Protein AF-A0A971ZUM7-F1 (afdb_monomer)

Radius of gyration: 22.85 Å; Cα contacts (8 Å, |Δi|>4): 214; chains: 1; bounding box: 56×44×51 Å

Sequence (177 aa):
MKKNNVKLGAVYAVKVSGSVVPVRLDRESSHGGWLGTNMTTRKEVRVKSAQRLRGLWPKKTMPIVADKSEGKADDNGVAETVAAVEKGNLAEGVTVPEAKKERHSLLNLAAKVLAEAGQPLNCKEMVERVLATGLWTSDGKTPSATLYSAILRETRTKGEAARFRKVERGKFEAVTK

Nearest PDB structures (foldseek):
  6ie7-assembly4_D  TM=7.627E-01  e=6.267E-02  Arabidopsis thaliana
  6ie7-assembly2_B  TM=7.933E-01  e=1.347E-01  Arabidopsis thaliana
  7yta-assembly3_C  TM=7.684E-01  e=2.550E-01  Nicotiana tabacum
  3aqj-assembly2_R  TM=1.995E-01  e=6.597E+00  Peduovirus P2

pLDDT: mean 73.0, std 21.05, range [29.3, 94.69]

Foldseek 3Di:
DDPVVDDAQFWFFFQDPNDTFTWHFHAADPQGFTWTATPVPRDIDTGRDPVRTPGTPPDPDDDDDDDDDDDDDDPDDVPPPPPPPPDDDDDDDPPPPPPPPDQPDLQVQLLVVQVVVVDWDALVVSVVVSVVVVSDDDPDPCVSVVNVVVLVVQCVPQPVNRQWDDPDDRTIHGPDD

Solvent-accessible surface area (backbone atoms only — not comparable to full-atom values): 11147 Å² total; per-residue (Å²): 83,63,70,90,77,65,60,73,72,41,34,23,33,29,73,54,98,88,42,80,41,53,28,30,27,70,46,78,40,97,86,56,34,33,34,17,40,24,76,84,77,72,43,81,42,80,40,71,46,44,70,54,38,78,43,67,50,81,73,92,73,88,81,93,74,91,78,84,94,79,89,80,84,80,92,80,71,93,82,73,73,80,77,70,80,81,65,92,71,95,68,91,78,83,75,71,80,71,77,73,76,77,72,69,39,70,71,59,44,38,40,49,52,24,57,75,62,74,46,68,42,35,43,59,60,39,45,53,52,40,47,71,67,67,72,45,86,75,95,61,96,55,62,35,60,54,49,48,55,49,50,56,50,40,34,71,73,42,49,90,75,21,55,55,42,78,80,52,97,68,24,36,27,43,51,83,127

Structure (mmCIF, N/CA/C/O backbone):
data_AF-A0A971ZUM7-F1
#
_entry.id   AF-A0A971ZUM7-F1
#
loop_
_atom_site.group_PDB
_atom_site.id
_atom_site.type_symbol
_atom_site.label_atom_id
_atom_site.label_alt_id
_atom_site.label_comp_id
_atom_site.label_asym_id
_atom_site.label_entity_id
_atom_site.label_seq_id
_atom_site.pdbx_PDB_ins_code
_atom_site.Cartn_x
_atom_site.Cartn_y
_atom_site.Cartn_z
_atom_site.occupancy
_atom_site.B_iso_or_equiv
_atom_site.auth_seq_id
_atom_site.auth_comp_id
_atom_site.auth_asym_id
_atom_site.auth_atom_id
_atom_site.pdbx_PDB_model_num
ATOM 1 N N . MET A 1 1 ? 27.142 -13.699 -18.597 1.00 58.25 1 MET A N 1
ATOM 2 C CA . MET A 1 1 ? 26.927 -14.390 -19.896 1.00 58.25 1 MET A CA 1
ATOM 3 C C . MET A 1 1 ? 28.003 -13.941 -20.883 1.00 58.25 1 MET A C 1
ATOM 5 O O . MET A 1 1 ? 28.462 -12.811 -20.763 1.00 58.25 1 MET A O 1
ATOM 9 N N . LYS A 1 2 ? 28.417 -14.789 -21.840 1.00 66.00 2 LYS A N 1
ATOM 10 C CA . LYS A 1 2 ? 29.355 -14.396 -22.918 1.00 66.00 2 LYS A CA 1
ATOM 11 C C . LYS A 1 2 ? 28.632 -13.540 -23.976 1.00 66.00 2 LYS A C 1
ATOM 13 O O . LYS A 1 2 ? 27.451 -13.774 -24.219 1.00 66.00 2 LYS A O 1
ATOM 18 N N . LYS A 1 3 ? 29.334 -12.585 -24.609 1.00 63.84 3 LYS A N 1
ATOM 19 C CA . LYS A 1 3 ? 28.780 -11.640 -25.609 1.00 63.84 3 LYS A CA 1
ATOM 20 C C . LYS A 1 3 ? 28.036 -12.344 -26.760 1.00 63.84 3 LYS A C 1
ATOM 22 O O . LYS A 1 3 ? 26.949 -11.906 -27.110 1.00 63.84 3 LYS A O 1
ATOM 27 N N . ASN A 1 4 ? 28.549 -13.476 -27.249 1.00 68.62 4 ASN A N 1
ATOM 28 C CA . ASN A 1 4 ? 27.948 -14.224 -28.366 1.00 68.62 4 ASN A CA 1
ATOM 29 C C . ASN A 1 4 ? 26.630 -14.947 -28.040 1.00 68.62 4 ASN A C 1
ATOM 31 O O . ASN A 1 4 ? 25.940 -15.374 -28.955 1.00 68.62 4 ASN A O 1
ATOM 35 N N . ASN A 1 5 ? 26.254 -15.084 -26.764 1.00 69.25 5 ASN A N 1
ATOM 36 C CA . ASN A 1 5 ? 25.007 -15.759 -26.378 1.00 69.25 5 ASN A CA 1
ATOM 37 C C . ASN A 1 5 ? 23.829 -14.787 -26.191 1.00 69.25 5 ASN A C 1
ATOM 39 O O . ASN A 1 5 ? 22.758 -15.197 -25.744 1.00 69.25 5 ASN A O 1
ATOM 43 N N . VAL A 1 6 ? 24.023 -13.500 -26.494 1.00 72.19 6 VAL A N 1
ATOM 44 C CA . VAL A 1 6 ? 23.003 -12.462 -26.332 1.00 72.19 6 VAL A CA 1
ATOM 45 C C . VAL A 1 6 ? 22.226 -12.293 -27.637 1.00 72.19 6 VAL A C 1
ATOM 47 O O . VAL A 1 6 ? 22.725 -11.733 -28.605 1.00 72.19 6 VAL A O 1
ATOM 50 N N . LYS A 1 7 ? 20.983 -12.772 -27.649 1.00 79.31 7 LYS A N 1
ATOM 51 C CA . LYS A 1 7 ? 20.024 -12.600 -28.750 1.00 79.31 7 LYS A CA 1
ATOM 52 C C . LYS A 1 7 ? 19.313 -11.245 -28.672 1.00 79.31 7 LYS A C 1
ATOM 54 O O . LYS A 1 7 ? 18.731 -10.927 -27.634 1.00 79.31 7 LYS A O 1
ATOM 59 N N . LEU A 1 8 ? 19.325 -10.489 -29.770 1.00 79.69 8 LEU A N 1
ATOM 60 C CA . LEU A 1 8 ? 18.466 -9.314 -29.966 1.00 79.69 8 LEU A CA 1
ATOM 61 C C . LEU A 1 8 ? 16.989 -9.748 -30.000 1.00 79.69 8 LEU A C 1
ATOM 63 O O . LEU A 1 8 ? 16.677 -10.868 -30.397 1.00 79.69 8 LEU A O 1
ATOM 67 N N . GLY A 1 9 ? 16.089 -8.902 -29.508 1.00 77.88 9 GLY A N 1
ATOM 68 C CA . GLY A 1 9 ? 14.659 -9.187 -29.350 1.00 77.88 9 GLY A CA 1
ATOM 69 C C . GLY A 1 9 ? 14.301 -10.041 -28.127 1.00 77.88 9 GLY A C 1
ATOM 70 O O . GLY A 1 9 ? 13.142 -10.060 -27.715 1.00 77.88 9 GLY A O 1
ATOM 71 N N . ALA A 1 10 ? 15.272 -10.709 -27.496 1.00 81.38 10 ALA A N 1
ATOM 72 C CA . ALA A 1 10 ? 15.029 -11.484 -26.284 1.00 81.38 10 ALA A CA 1
ATOM 73 C C . ALA A 1 10 ? 14.997 -10.594 -25.031 1.00 81.38 10 ALA A C 1
ATOM 75 O O . ALA A 1 10 ? 15.671 -9.561 -24.935 1.00 81.38 10 ALA A O 1
ATOM 76 N N . VAL A 1 11 ? 14.207 -11.023 -24.047 1.00 85.38 11 VAL A N 1
ATOM 77 C CA . VAL A 1 11 ? 14.095 -10.361 -22.747 1.00 85.38 11 VAL A CA 1
ATOM 78 C C . VAL A 1 11 ? 15.090 -10.991 -21.784 1.00 85.38 11 VAL A C 1
ATOM 80 O O . VAL A 1 11 ? 15.146 -12.211 -21.632 1.00 85.38 11 VAL A O 1
ATOM 83 N N . TYR A 1 12 ? 15.875 -10.157 -21.115 1.00 85.94 12 TYR A N 1
ATOM 84 C CA . TYR A 1 12 ? 16.853 -10.577 -20.121 1.00 85.94 12 TYR A CA 1
ATOM 85 C C . TYR A 1 12 ? 16.585 -9.913 -18.779 1.00 85.94 12 TYR A C 1
ATOM 87 O O . TYR A 1 12 ? 16.095 -8.787 -18.701 1.00 85.94 12 TYR A O 1
ATOM 95 N N . ALA A 1 13 ? 16.974 -10.595 -17.707 1.00 84.62 13 ALA A N 1
ATOM 96 C CA . ALA A 1 13 ? 16.991 -10.016 -16.373 1.00 84.62 13 ALA A CA 1
ATOM 97 C C . ALA A 1 13 ? 18.234 -9.128 -16.201 1.00 84.62 13 ALA A C 1
ATOM 99 O O . ALA A 1 13 ? 19.368 -9.616 -16.265 1.00 84.62 13 ALA A O 1
ATOM 100 N N . VAL A 1 14 ? 18.036 -7.833 -15.946 1.00 84.62 14 VAL A N 1
ATOM 101 C CA . VAL A 1 14 ? 19.116 -6.845 -15.776 1.00 84.62 14 VAL A CA 1
ATOM 102 C C . VAL A 1 14 ? 18.949 -6.114 -14.451 1.00 84.62 14 VAL A C 1
ATOM 104 O O . VAL A 1 14 ? 17.844 -5.722 -14.092 1.00 84.62 14 VAL A O 1
ATOM 107 N N . LYS A 1 15 ? 20.048 -5.892 -13.716 1.00 84.62 15 LYS A N 1
ATOM 108 C CA . LYS A 1 15 ? 20.027 -5.036 -12.518 1.00 84.62 15 LYS A CA 1
ATOM 109 C C . LYS A 1 15 ? 20.115 -3.562 -12.926 1.00 84.62 15 LYS A C 1
ATOM 111 O O . LYS A 1 15 ? 21.170 -3.114 -13.383 1.00 84.62 15 LYS A O 1
ATOM 116 N N . VAL A 1 16 ? 19.036 -2.815 -12.719 1.00 77.81 16 VAL A N 1
ATOM 117 C CA . VAL A 1 16 ? 18.922 -1.379 -13.005 1.00 77.81 16 VAL A CA 1
ATOM 118 C C . VAL A 1 16 ? 18.612 -0.649 -11.699 1.00 77.81 16 VAL A C 1
ATOM 120 O O . VAL A 1 16 ? 17.632 -0.959 -11.033 1.00 77.81 16 VAL A O 1
ATOM 123 N N . SER A 1 17 ? 19.480 0.290 -11.307 1.00 68.75 17 SER A N 1
ATOM 124 C CA . SER A 1 17 ? 19.339 1.115 -10.092 1.00 68.75 17 SER A CA 1
ATOM 125 C C . SER A 1 17 ? 19.013 0.340 -8.799 1.00 68.75 17 SER A C 1
ATOM 127 O O . SER A 1 17 ? 18.250 0.809 -7.964 1.00 68.75 17 SER A O 1
ATOM 129 N N . GLY A 1 18 ? 19.578 -0.862 -8.636 1.00 76.31 18 GLY A N 1
ATOM 130 C CA . GLY A 1 18 ? 19.371 -1.698 -7.445 1.00 76.31 18 GLY A CA 1
ATOM 131 C C . GLY A 1 18 ? 18.382 -2.851 -7.633 1.00 76.31 18 GLY A C 1
ATOM 132 O O . GLY A 1 18 ? 18.566 -3.885 -6.994 1.00 76.31 18 GLY A O 1
ATOM 133 N N . SER A 1 19 ? 17.450 -2.746 -8.581 1.00 77.50 19 SER A N 1
ATOM 134 C CA . SER A 1 19 ? 16.388 -3.739 -8.802 1.00 77.50 19 SER A CA 1
ATOM 135 C C . SER A 1 19 ? 16.640 -4.591 -10.043 1.00 77.50 19 SER A C 1
ATOM 137 O O . SER A 1 19 ? 17.248 -4.133 -11.010 1.00 77.50 19 SER A O 1
ATOM 139 N N . VAL A 1 20 ? 16.194 -5.849 -10.025 1.00 84.75 20 VAL A N 1
ATOM 140 C CA . VAL A 1 20 ? 16.268 -6.743 -11.191 1.00 84.75 20 VAL A CA 1
ATOM 141 C C . VAL A 1 20 ? 15.000 -6.573 -12.007 1.00 84.75 20 VAL A C 1
ATOM 143 O O . VAL A 1 20 ? 13.909 -6.775 -11.492 1.00 84.75 20 VAL A O 1
ATOM 146 N N . VAL A 1 21 ? 15.149 -6.200 -13.270 1.00 82.69 21 VAL A N 1
ATOM 147 C CA . VAL A 1 21 ? 14.033 -5.863 -14.154 1.00 82.69 21 VAL A CA 1
ATOM 148 C C . VAL A 1 21 ? 14.153 -6.595 -15.492 1.00 82.69 21 VAL A C 1
ATOM 150 O O . VAL A 1 21 ? 15.275 -6.864 -15.943 1.00 82.69 21 VAL A O 1
ATOM 153 N N . PRO A 1 22 ? 13.019 -6.917 -16.139 1.00 84.56 22 PRO A N 1
ATOM 154 C CA . PRO A 1 22 ? 13.004 -7.472 -17.485 1.00 84.56 22 PRO A CA 1
ATOM 155 C C . PRO A 1 22 ? 13.317 -6.377 -18.512 1.00 84.56 22 PRO A C 1
ATOM 157 O O . PRO A 1 22 ? 12.581 -5.397 -18.651 1.00 84.56 22 PRO A O 1
ATOM 160 N N . VAL A 1 23 ? 14.409 -6.550 -19.251 1.00 87.94 23 VAL A N 1
ATOM 161 C CA . VAL A 1 23 ? 14.832 -5.643 -20.324 1.00 87.94 23 VAL A CA 1
ATOM 162 C C . VAL A 1 23 ? 14.868 -6.420 -21.630 1.00 87.94 23 VAL A C 1
ATOM 164 O O . VAL A 1 23 ? 15.601 -7.404 -21.747 1.00 87.94 23 VAL A O 1
ATOM 167 N N . ARG A 1 24 ? 14.080 -5.980 -22.612 1.00 88.38 24 ARG A N 1
ATOM 168 C CA . ARG A 1 24 ? 14.129 -6.505 -23.978 1.00 88.38 24 ARG A CA 1
ATOM 169 C C . ARG A 1 24 ? 15.240 -5.795 -24.726 1.00 88.38 24 ARG A C 1
ATOM 171 O O . ARG A 1 24 ? 15.225 -4.575 -24.784 1.00 88.38 24 ARG A O 1
ATOM 178 N N . LEU A 1 25 ? 16.208 -6.525 -25.265 1.00 88.38 25 LEU A N 1
ATOM 179 C CA . LEU A 1 25 ? 17.278 -5.904 -26.047 1.00 88.38 25 LEU A CA 1
ATOM 180 C C . LEU A 1 25 ? 16.756 -5.597 -27.449 1.00 88.38 25 LEU A C 1
ATOM 182 O O . LEU A 1 25 ? 16.383 -6.520 -28.163 1.00 88.38 25 LEU A O 1
ATOM 186 N N . ASP A 1 26 ? 16.729 -4.326 -27.837 1.00 84.06 26 ASP A N 1
ATOM 187 C CA . ASP A 1 26 ? 16.163 -3.893 -29.118 1.00 84.06 26 ASP A CA 1
ATOM 188 C C . ASP A 1 26 ? 17.260 -3.714 -30.181 1.00 84.06 26 ASP A C 1
ATOM 190 O O . ASP A 1 26 ? 17.085 -4.140 -31.320 1.00 84.06 26 ASP A O 1
ATOM 194 N N . ARG A 1 27 ? 18.417 -3.133 -29.819 1.00 82.62 27 ARG A N 1
ATOM 195 C CA . ARG A 1 27 ? 19.531 -2.897 -30.760 1.00 82.62 27 ARG A CA 1
ATOM 196 C C . ARG A 1 27 ? 20.910 -2.996 -30.108 1.00 82.62 27 ARG A C 1
ATOM 198 O O . ARG A 1 27 ? 21.063 -2.716 -28.917 1.00 82.62 27 ARG A O 1
ATOM 205 N N . GLU A 1 28 ? 21.931 -3.366 -30.880 1.00 82.56 28 GLU A N 1
ATOM 206 C CA . GLU A 1 28 ? 23.331 -3.223 -30.454 1.00 82.56 28 GLU A CA 1
ATOM 207 C C . GLU A 1 28 ? 23.748 -1.746 -30.571 1.00 82.56 28 GLU A C 1
ATOM 209 O O . GLU A 1 28 ? 23.327 -1.031 -31.481 1.00 82.56 28 GLU A O 1
ATOM 214 N N . SER A 1 29 ? 24.516 -1.249 -29.602 1.00 77.38 29 SER A N 1
ATOM 215 C CA . SER A 1 29 ? 25.013 0.129 -29.610 1.00 77.38 29 SER A CA 1
ATOM 216 C C . SER A 1 29 ? 26.357 0.199 -30.334 1.00 77.38 29 SER A C 1
ATOM 218 O O . SER A 1 29 ? 27.220 -0.647 -30.109 1.00 77.38 29 SER A O 1
ATOM 220 N N . SER A 1 30 ? 26.574 1.252 -31.128 1.00 70.69 30 SER A N 1
ATOM 221 C CA . SER A 1 30 ? 27.822 1.508 -31.871 1.00 70.69 30 SER A CA 1
ATOM 222 C C . SER A 1 30 ? 29.082 1.539 -30.996 1.00 70.69 30 SER A C 1
ATOM 224 O O . SER A 1 30 ? 30.169 1.227 -31.460 1.00 70.69 30 SER A O 1
ATOM 226 N N . HIS A 1 31 ? 28.935 1.857 -29.709 1.00 65.12 31 HIS A N 1
ATOM 227 C CA . HIS A 1 31 ? 30.029 1.938 -28.735 1.00 65.12 31 HIS A CA 1
ATOM 228 C C . HIS A 1 31 ? 30.154 0.673 -27.868 1.00 65.12 31 HIS A C 1
ATOM 230 O O . HIS A 1 31 ? 30.694 0.720 -26.761 1.00 65.12 31 HIS A O 1
ATOM 236 N N . GLY A 1 32 ? 29.584 -0.445 -28.322 1.00 72.88 32 GLY A N 1
ATOM 237 C CA . GLY A 1 32 ? 29.512 -1.689 -27.570 1.00 72.88 32 GLY A CA 1
ATOM 238 C C . GLY A 1 32 ? 28.384 -1.722 -26.532 1.00 72.88 32 GLY A C 1
ATOM 239 O O . GLY A 1 32 ? 27.960 -0.710 -25.956 1.00 72.88 32 GLY A O 1
ATOM 240 N N . GLY A 1 33 ? 27.894 -2.938 -26.290 1.00 79.69 33 GLY A N 1
ATOM 241 C CA . GLY A 1 33 ? 26.728 -3.197 -25.451 1.00 79.69 33 GLY A CA 1
ATOM 242 C C . GLY A 1 33 ? 25.416 -3.118 -26.231 1.00 79.69 33 GLY A C 1
ATOM 243 O O . GLY A 1 33 ? 25.403 -2.982 -27.450 1.00 79.69 33 GLY A O 1
ATOM 244 N N . TRP A 1 34 ? 24.302 -3.192 -25.513 1.00 85.94 34 TRP A N 1
ATOM 245 C CA . TRP A 1 34 ? 22.961 -3.247 -26.089 1.00 85.94 34 TRP A CA 1
ATOM 246 C C . TRP A 1 34 ? 22.074 -2.168 -25.490 1.00 85.94 34 TRP A C 1
ATOM 248 O O . TRP A 1 34 ? 22.170 -1.853 -24.301 1.00 85.94 34 TRP A O 1
ATOM 258 N N . LEU A 1 35 ? 21.207 -1.607 -26.318 1.00 85.69 35 LEU A N 1
ATOM 259 C CA . LEU A 1 35 ? 20.097 -0.773 -25.887 1.00 85.69 35 LEU A CA 1
ATOM 260 C C . LEU A 1 35 ? 18.859 -1.652 -25.819 1.00 85.69 35 LEU A C 1
ATOM 262 O O . LEU A 1 35 ? 18.590 -2.439 -26.730 1.00 85.69 35 LEU A O 1
ATOM 266 N N . GLY A 1 36 ? 18.141 -1.548 -24.711 1.00 87.94 36 GLY A N 1
ATOM 267 C CA . GLY A 1 36 ? 16.937 -2.320 -24.509 1.00 87.94 36 GLY A CA 1
ATOM 268 C C . GLY A 1 36 ? 15.880 -1.569 -23.731 1.00 87.94 36 GLY A C 1
ATOM 269 O O . GLY A 1 36 ? 16.185 -0.758 -22.858 1.00 87.94 36 GLY A O 1
ATOM 270 N N . THR A 1 37 ? 14.629 -1.863 -24.033 1.00 88.31 37 THR A N 1
ATOM 271 C CA . THR A 1 37 ? 13.479 -1.279 -23.359 1.00 88.31 37 THR A CA 1
ATOM 272 C C . THR A 1 37 ? 13.142 -2.084 -22.109 1.00 88.31 37 THR A C 1
ATOM 274 O O . THR A 1 37 ? 12.967 -3.307 -22.143 1.00 88.31 37 THR A O 1
ATOM 277 N N . ASN A 1 38 ? 13.044 -1.397 -20.973 1.00 87.62 38 ASN A N 1
ATOM 278 C CA . ASN A 1 38 ? 12.541 -1.991 -19.742 1.00 87.62 38 ASN A CA 1
ATOM 279 C C . ASN A 1 38 ? 11.033 -2.235 -19.877 1.00 87.62 38 ASN A C 1
ATOM 281 O O . ASN A 1 38 ? 10.267 -1.295 -20.066 1.00 87.62 38 ASN A O 1
ATOM 285 N N . MET A 1 39 ? 10.594 -3.484 -19.741 1.00 80.25 39 MET A N 1
ATOM 286 C CA . MET A 1 39 ? 9.183 -3.846 -19.920 1.00 80.25 39 MET A CA 1
ATOM 287 C C . MET A 1 39 ? 8.281 -3.400 -18.758 1.00 80.25 39 MET A C 1
ATOM 289 O O . MET A 1 39 ? 7.070 -3.323 -18.930 1.00 80.25 39 MET A O 1
ATOM 293 N N . THR A 1 40 ? 8.852 -3.068 -17.597 1.00 76.81 40 THR A N 1
ATOM 294 C CA . THR A 1 40 ? 8.129 -2.556 -16.422 1.00 76.81 40 THR A CA 1
ATOM 295 C C . THR A 1 40 ? 7.949 -1.041 -16.476 1.00 76.81 40 THR A C 1
ATOM 297 O O . THR A 1 40 ? 6.873 -0.534 -16.190 1.00 76.81 40 THR A O 1
ATOM 300 N N . THR A 1 41 ? 9.002 -0.299 -16.825 1.00 79.12 41 THR A N 1
ATOM 301 C CA . THR A 1 41 ? 8.980 1.177 -16.801 1.00 79.12 41 THR A CA 1
ATOM 302 C C . THR A 1 41 ? 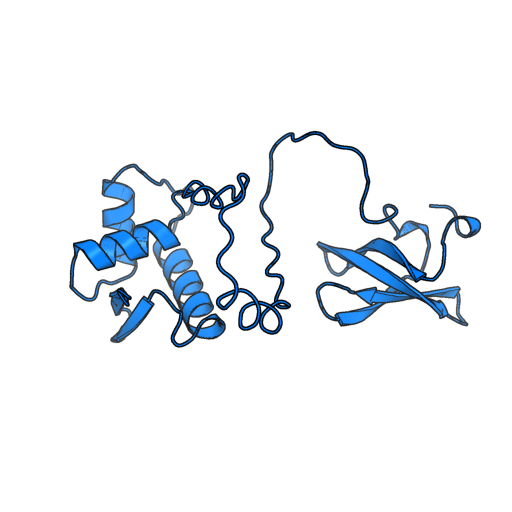8.831 1.813 -18.180 1.00 79.12 41 THR A C 1
ATOM 304 O O . THR A 1 41 ? 8.708 3.031 -18.263 1.00 79.12 41 THR A O 1
ATOM 307 N N . ARG A 1 42 ? 8.881 1.014 -19.257 1.00 81.75 42 ARG A N 1
ATOM 308 C CA . ARG A 1 42 ? 8.915 1.439 -20.672 1.00 81.75 42 ARG A CA 1
ATOM 309 C C . ARG A 1 42 ? 10.036 2.432 -21.014 1.00 81.75 42 ARG A C 1
ATOM 311 O O . ARG A 1 42 ? 9.996 3.074 -22.056 1.00 81.75 42 ARG A O 1
ATOM 318 N N . LYS A 1 43 ? 11.051 2.560 -20.153 1.00 82.12 43 LYS A N 1
ATOM 319 C CA . LYS A 1 43 ? 12.218 3.429 -20.370 1.00 82.12 43 LYS A CA 1
ATOM 320 C C . LYS A 1 43 ? 13.335 2.675 -21.091 1.00 82.12 43 LYS A C 1
ATOM 322 O O . LYS A 1 43 ? 13.542 1.486 -20.834 1.00 82.12 43 LYS A O 1
ATOM 327 N N . GLU A 1 44 ? 14.082 3.376 -21.944 1.00 85.62 44 GLU A N 1
ATOM 328 C CA . GLU A 1 44 ? 15.280 2.837 -22.598 1.00 85.62 44 GLU A CA 1
ATOM 329 C C . GLU A 1 44 ? 16.417 2.682 -21.570 1.00 85.62 44 GLU A C 1
ATOM 331 O O . GLU A 1 44 ? 16.683 3.570 -20.756 1.00 85.62 44 GLU A O 1
ATOM 336 N N . VAL A 1 45 ? 17.079 1.526 -21.580 1.00 85.00 45 VAL A N 1
ATOM 337 C CA . VAL A 1 45 ? 18.179 1.176 -20.680 1.00 85.00 45 VAL A CA 1
ATOM 338 C C . VAL A 1 45 ? 19.378 0.715 -21.502 1.00 85.00 45 VAL A C 1
ATOM 340 O O . VAL A 1 45 ? 19.295 -0.218 -22.301 1.00 85.00 45 VAL A O 1
ATOM 343 N N . ARG A 1 46 ? 20.539 1.327 -21.245 1.00 86.31 46 ARG A N 1
ATOM 344 C CA . ARG A 1 46 ? 21.815 0.922 -21.846 1.00 86.31 46 ARG A CA 1
ATOM 345 C C . ARG A 1 46 ? 22.508 -0.165 -21.029 1.00 86.31 46 ARG A C 1
ATOM 347 O O . ARG A 1 46 ? 22.985 0.067 -19.916 1.00 86.31 46 ARG A O 1
ATOM 354 N N . VAL A 1 47 ? 22.659 -1.338 -21.629 1.00 84.94 47 VAL A N 1
ATOM 355 C CA . VAL A 1 47 ? 23.395 -2.481 -21.087 1.00 84.94 47 VAL A CA 1
ATOM 356 C C . VAL A 1 47 ? 24.807 -2.498 -21.675 1.00 84.94 47 VAL A C 1
ATOM 358 O O . VAL A 1 47 ? 25.039 -3.022 -22.758 1.00 84.94 47 VAL A O 1
ATOM 361 N N . LYS A 1 48 ? 25.780 -1.938 -20.943 1.00 81.38 48 LYS A N 1
ATOM 362 C CA . LYS A 1 48 ? 27.179 -1.818 -21.407 1.00 81.38 48 LYS A CA 1
ATOM 363 C C . LYS A 1 48 ? 27.894 -3.161 -21.649 1.00 81.38 48 LYS A C 1
ATOM 365 O O . LYS A 1 48 ? 28.846 -3.198 -22.415 1.00 81.38 48 LYS A O 1
ATOM 370 N N . SER A 1 49 ? 27.484 -4.254 -20.995 1.00 77.19 49 SER A N 1
ATOM 371 C CA . SER A 1 49 ? 28.128 -5.568 -21.159 1.00 77.19 49 SER A CA 1
ATOM 372 C C . SER A 1 49 ? 27.191 -6.744 -20.868 1.00 77.19 49 SER A C 1
ATOM 374 O O . SER A 1 49 ? 26.271 -6.640 -20.054 1.00 77.19 49 SER A O 1
ATOM 376 N N . ALA A 1 50 ? 27.475 -7.899 -21.484 1.00 75.56 50 ALA A N 1
ATOM 377 C CA . ALA A 1 50 ? 26.695 -9.132 -21.325 1.00 75.56 50 ALA A CA 1
ATOM 378 C C . ALA A 1 50 ? 26.796 -9.719 -19.908 1.00 75.56 50 ALA A C 1
ATOM 380 O O . ALA A 1 50 ? 25.968 -10.528 -19.496 1.00 75.56 50 ALA A O 1
ATOM 381 N N . GLN A 1 51 ? 27.788 -9.284 -19.129 1.00 77.75 51 GLN A N 1
ATOM 382 C CA . GLN A 1 51 ? 27.923 -9.650 -17.723 1.00 77.75 51 GLN A CA 1
ATOM 383 C C . GLN A 1 51 ? 26.819 -9.036 -16.853 1.00 77.75 51 GLN A C 1
ATOM 385 O O . GLN A 1 51 ? 26.494 -9.571 -15.797 1.00 77.75 51 GLN A O 1
ATOM 390 N N . ARG A 1 52 ? 26.197 -7.940 -17.309 1.00 76.31 52 ARG A N 1
ATOM 391 C CA . ARG A 1 52 ? 25.052 -7.321 -16.623 1.00 76.31 52 ARG A CA 1
ATOM 392 C C . ARG A 1 52 ? 23.736 -8.062 -16.875 1.00 76.31 52 ARG A C 1
ATOM 394 O O . ARG A 1 52 ? 22.764 -7.796 -16.168 1.00 76.31 52 ARG A O 1
ATOM 401 N N . LEU A 1 53 ? 23.712 -8.984 -17.840 1.00 81.19 53 LEU A N 1
ATOM 402 C CA . LEU A 1 53 ? 22.583 -9.870 -18.110 1.00 81.19 53 LEU A CA 1
ATOM 403 C C . LEU A 1 53 ? 22.683 -11.090 -17.189 1.00 81.19 53 LEU A C 1
ATOM 405 O O . LEU A 1 53 ? 23.633 -11.873 -17.265 1.00 81.19 53 LEU A O 1
ATOM 409 N N . ARG A 1 54 ? 21.693 -11.247 -16.307 1.00 74.00 54 ARG A N 1
ATOM 410 C CA . ARG A 1 54 ? 21.622 -12.345 -15.329 1.00 74.00 54 ARG A CA 1
ATOM 411 C C . ARG A 1 54 ? 21.009 -13.630 -15.901 1.00 74.00 54 ARG A C 1
ATOM 413 O O . ARG A 1 54 ? 21.085 -14.671 -15.256 1.00 74.00 54 ARG A O 1
ATOM 420 N N . GLY A 1 55 ? 20.412 -13.572 -17.091 1.00 75.19 55 GLY A N 1
ATOM 421 C CA . GLY A 1 55 ? 19.783 -14.712 -17.764 1.00 75.19 55 GLY A CA 1
ATOM 422 C C . GLY A 1 55 ? 18.639 -14.293 -18.686 1.00 75.19 55 GLY A C 1
ATOM 423 O O . GLY A 1 55 ? 18.205 -13.141 -18.623 1.00 75.19 55 GLY A O 1
ATOM 424 N N . LEU A 1 56 ? 18.150 -15.225 -19.516 1.00 72.75 56 LEU A N 1
ATOM 425 C CA . LEU A 1 56 ? 16.894 -15.044 -20.251 1.00 72.75 56 LEU A CA 1
ATOM 426 C C . LEU A 1 56 ? 15.722 -14.980 -19.267 1.00 72.75 56 LEU A C 1
ATOM 428 O O . LEU A 1 56 ? 15.649 -15.745 -18.302 1.00 72.75 56 LEU A O 1
ATOM 432 N N . TRP A 1 57 ? 14.808 -14.063 -19.540 1.00 67.94 57 TRP A N 1
ATOM 433 C CA . TRP A 1 57 ? 13.540 -13.899 -18.854 1.00 67.94 57 TRP A CA 1
ATOM 434 C C . TRP A 1 57 ? 12.410 -14.325 -19.806 1.00 67.94 57 TRP A C 1
ATOM 436 O O . TRP A 1 57 ? 12.399 -13.833 -20.934 1.00 67.94 57 TRP A O 1
ATOM 446 N N . PRO A 1 58 ? 11.440 -15.171 -19.403 1.00 59.53 58 PRO A N 1
ATOM 447 C CA . PRO A 1 58 ? 11.279 -15.859 -18.118 1.00 59.53 58 PRO A CA 1
ATOM 448 C C . PRO A 1 58 ? 11.996 -17.224 -18.080 1.00 59.53 58 PRO A C 1
ATOM 450 O O . PRO A 1 58 ? 12.015 -17.966 -19.061 1.00 59.53 58 PRO A O 1
ATOM 453 N N . LYS A 1 59 ? 12.568 -17.594 -16.928 1.00 54.66 59 LYS A N 1
ATOM 454 C CA . LYS A 1 59 ? 13.122 -18.942 -16.717 1.00 54.66 59 LYS A CA 1
ATOM 455 C C . LYS A 1 59 ? 11.972 -19.947 -16.602 1.00 54.66 59 LYS A C 1
ATOM 457 O O . LYS A 1 59 ? 11.275 -19.969 -15.594 1.00 54.66 59 LYS A O 1
ATOM 462 N N . LYS A 1 60 ? 11.772 -20.786 -17.619 1.00 51.09 60 LYS A N 1
ATOM 463 C CA . LYS A 1 60 ? 10.810 -21.895 -17.575 1.00 51.09 60 LYS A CA 1
ATOM 464 C C . LYS A 1 60 ? 11.431 -23.094 -16.842 1.00 51.09 60 LYS A C 1
ATOM 466 O O . LYS A 1 60 ? 11.930 -24.012 -17.480 1.00 51.09 60 LYS A O 1
ATOM 471 N N . THR A 1 61 ? 11.441 -23.059 -15.507 1.00 38.75 61 THR A N 1
ATOM 472 C CA . THR A 1 61 ? 11.526 -24.247 -14.627 1.00 38.75 61 THR A CA 1
ATOM 473 C C . THR A 1 61 ? 11.009 -23.870 -13.227 1.00 38.75 61 THR A C 1
ATOM 475 O O . THR A 1 61 ? 11.585 -23.016 -12.560 1.00 38.75 61 THR A O 1
ATOM 478 N N . MET A 1 62 ? 9.876 -24.457 -12.838 1.00 40.56 62 MET A N 1
ATOM 479 C CA . MET A 1 62 ? 9.242 -24.439 -11.500 1.00 40.56 62 MET A CA 1
ATOM 480 C C . MET A 1 62 ? 9.949 -25.471 -10.570 1.00 40.56 62 MET A C 1
ATOM 482 O O . MET A 1 62 ? 10.637 -26.321 -11.136 1.00 40.56 62 MET A O 1
ATOM 486 N N . PRO A 1 63 ? 9.856 -25.454 -9.210 1.00 38.16 63 PRO A N 1
ATOM 487 C CA . PRO A 1 63 ? 8.675 -25.166 -8.394 1.00 38.16 63 PRO A CA 1
ATOM 488 C C . PRO A 1 63 ? 8.842 -24.101 -7.298 1.00 38.16 63 PRO A C 1
ATOM 490 O O . PRO A 1 63 ? 9.915 -23.595 -6.986 1.00 38.16 63 PRO A O 1
ATOM 493 N N . ILE A 1 64 ? 7.680 -23.777 -6.746 1.00 47.34 64 ILE A N 1
ATOM 494 C CA . ILE A 1 64 ? 7.385 -22.898 -5.623 1.00 47.34 64 ILE A CA 1
ATOM 495 C C . ILE A 1 64 ? 8.208 -23.313 -4.393 1.00 47.34 64 ILE A C 1
ATOM 497 O O . ILE A 1 64 ? 7.877 -24.280 -3.717 1.00 47.34 64 ILE A O 1
ATOM 501 N N . VAL A 1 65 ? 9.240 -22.537 -4.063 1.00 35.47 65 VAL A N 1
ATOM 502 C CA . VAL A 1 65 ? 9.618 -22.295 -2.667 1.00 35.47 65 VAL A CA 1
ATOM 503 C C . VAL A 1 65 ? 9.490 -20.799 -2.443 1.00 35.47 65 VAL A C 1
ATOM 505 O O . VAL A 1 65 ? 10.011 -19.975 -3.194 1.00 35.47 65 VAL A O 1
ATOM 508 N N . ALA A 1 66 ? 8.660 -20.499 -1.456 1.00 46.00 66 ALA A N 1
ATOM 509 C CA . ALA A 1 66 ? 8.156 -19.198 -1.094 1.00 46.00 66 ALA A CA 1
ATOM 510 C C . ALA A 1 66 ? 9.273 -18.200 -0.776 1.00 46.00 66 ALA A C 1
ATOM 512 O O . ALA A 1 66 ? 10.089 -18.455 0.099 1.00 46.00 66 ALA A O 1
ATOM 513 N N . ASP A 1 67 ? 9.248 -17.042 -1.435 1.00 37.50 67 ASP A N 1
ATOM 514 C CA . ASP A 1 67 ? 9.170 -15.736 -0.772 1.00 37.50 67 ASP A CA 1
ATOM 515 C C . ASP A 1 67 ? 8.936 -14.633 -1.825 1.00 37.50 67 ASP A C 1
ATOM 517 O O . ASP A 1 67 ? 9.457 -14.710 -2.936 1.00 37.50 67 ASP A O 1
ATOM 521 N N . LYS A 1 68 ? 8.174 -13.598 -1.445 1.00 32.81 68 LYS A N 1
ATOM 522 C CA . LYS A 1 68 ? 7.979 -12.301 -2.141 1.00 32.81 68 LYS A CA 1
ATOM 523 C C . LYS A 1 68 ? 7.292 -12.325 -3.520 1.00 32.81 68 LYS A C 1
ATOM 525 O O . LYS A 1 68 ? 7.885 -12.605 -4.548 1.00 32.81 68 LYS A O 1
ATOM 530 N N . SER A 1 69 ? 5.974 -12.123 -3.601 1.00 35.66 69 SER A N 1
ATOM 531 C CA . SER A 1 69 ? 5.290 -10.810 -3.639 1.00 35.66 69 SER A CA 1
ATOM 532 C C . SER A 1 69 ? 5.673 -9.917 -4.831 1.00 35.66 69 SER A C 1
ATOM 534 O O . SER A 1 69 ? 6.564 -9.091 -4.704 1.00 35.66 69 SER A O 1
ATOM 536 N N . GLU A 1 70 ? 4.938 -10.053 -5.939 1.00 32.25 70 GLU A N 1
ATOM 537 C CA . GLU A 1 70 ? 4.668 -9.053 -6.995 1.00 32.25 70 GLU A CA 1
ATOM 538 C C . GLU A 1 70 ? 3.625 -9.734 -7.919 1.00 32.25 70 GLU A C 1
ATOM 540 O O . GLU A 1 70 ? 3.887 -10.790 -8.474 1.00 32.25 70 GLU A O 1
ATOM 545 N N . GLY A 1 71 ? 2.360 -9.329 -8.034 1.00 29.30 71 GLY A N 1
ATOM 546 C CA . GLY A 1 71 ? 1.863 -7.961 -8.078 1.00 29.30 71 GLY A CA 1
ATOM 547 C C . GLY A 1 71 ? 1.924 -7.392 -9.498 1.00 29.30 71 GLY A C 1
ATOM 548 O O . GLY A 1 71 ? 2.247 -6.222 -9.648 1.00 29.30 71 GLY A O 1
ATOM 549 N N . LYS A 1 72 ? 1.668 -8.203 -10.534 1.00 30.78 72 LYS A N 1
ATOM 550 C CA . LYS A 1 72 ? 1.416 -7.703 -11.888 1.00 30.78 72 LYS A CA 1
ATOM 551 C C . LYS A 1 72 ? -0.072 -7.402 -12.060 1.00 30.78 72 LYS A C 1
ATOM 553 O O . LYS A 1 72 ? -0.914 -8.288 -11.939 1.00 30.78 72 LYS A O 1
ATOM 558 N N . ALA A 1 73 ? -0.349 -6.114 -12.231 1.00 30.61 73 ALA A N 1
ATOM 559 C CA . ALA A 1 73 ? -1.555 -5.603 -12.845 1.00 30.61 73 ALA A CA 1
ATOM 560 C C . ALA A 1 73 ? -1.354 -5.697 -14.360 1.00 30.61 73 ALA A C 1
ATOM 562 O O . ALA A 1 73 ? -0.436 -5.071 -14.895 1.00 30.61 73 ALA A O 1
ATOM 563 N N . ASP A 1 74 ? -2.202 -6.485 -15.008 1.00 31.75 74 ASP A N 1
ATOM 564 C CA . ASP A 1 74 ? -2.258 -6.608 -16.455 1.00 31.75 74 ASP A CA 1
ATOM 565 C C . ASP A 1 74 ? -3.553 -5.915 -16.888 1.00 31.75 74 ASP A C 1
ATOM 567 O O . ASP A 1 74 ? -4.638 -6.489 -16.869 1.00 31.75 74 ASP A O 1
ATOM 571 N N . ASP A 1 75 ? -3.425 -4.625 -17.182 1.00 40.84 75 ASP A N 1
ATOM 572 C CA . ASP A 1 75 ? -4.383 -3.841 -17.952 1.00 40.84 75 ASP A CA 1
ATOM 573 C C . ASP A 1 75 ? -4.235 -4.240 -19.427 1.00 40.84 75 ASP A C 1
ATOM 575 O O . ASP A 1 75 ? -3.321 -3.776 -20.112 1.00 40.84 75 ASP A O 1
ATOM 579 N N . ASN A 1 76 ? -5.040 -5.214 -19.863 1.00 37.47 76 ASN A N 1
ATOM 580 C CA . ASN A 1 76 ? -5.528 -5.330 -21.240 1.00 37.47 76 ASN A CA 1
ATOM 581 C C . ASN A 1 76 ? -6.510 -6.503 -21.357 1.00 37.47 76 ASN A C 1
ATOM 583 O O . ASN A 1 76 ? -6.109 -7.661 -21.450 1.00 37.47 76 ASN A O 1
ATOM 587 N N . GLY A 1 77 ? -7.804 -6.196 -21.376 1.00 34.47 77 GLY A N 1
ATOM 588 C CA . GLY A 1 77 ? -8.847 -7.189 -21.646 1.00 34.47 77 GLY A CA 1
ATOM 589 C C . GLY A 1 77 ? -10.270 -6.638 -21.666 1.00 34.47 77 GLY A C 1
ATOM 590 O O . GLY A 1 77 ? -11.215 -7.411 -21.591 1.00 34.47 77 GLY A O 1
ATOM 591 N N . VAL A 1 78 ? -10.458 -5.315 -21.749 1.00 41.44 78 VAL A N 1
ATOM 592 C CA . VAL A 1 78 ? -11.795 -4.686 -21.696 1.00 41.44 78 VAL A CA 1
ATOM 593 C C . VAL A 1 78 ? -12.444 -4.571 -23.085 1.00 41.44 78 VAL A C 1
ATOM 595 O O . VAL A 1 78 ? -13.329 -3.755 -23.294 1.00 41.44 78 VAL A O 1
ATOM 598 N N . ALA A 1 79 ? -12.028 -5.381 -24.060 1.00 37.59 79 ALA A N 1
ATOM 599 C CA . ALA A 1 79 ? -12.637 -5.376 -25.395 1.00 37.59 79 ALA A CA 1
ATOM 600 C C . ALA A 1 79 ? -13.374 -6.679 -25.754 1.00 37.59 79 ALA A C 1
ATOM 602 O O . ALA A 1 79 ? -14.071 -6.709 -26.760 1.00 37.59 79 ALA A O 1
ATOM 603 N N . GLU A 1 80 ? -13.284 -7.735 -24.936 1.00 40.84 80 GLU A N 1
ATOM 604 C CA . GLU A 1 80 ? -13.816 -9.064 -25.292 1.00 40.84 80 GLU A CA 1
ATOM 605 C C . GLU A 1 80 ? -14.759 -9.645 -24.223 1.00 40.84 80 GLU A C 1
ATOM 607 O O . GLU A 1 80 ? -14.909 -10.851 -24.077 1.00 40.84 80 GLU A O 1
ATOM 612 N N . THR A 1 81 ? -15.411 -8.782 -23.443 1.00 38.78 81 THR A N 1
ATOM 613 C CA . THR A 1 81 ? -16.392 -9.176 -22.411 1.00 38.78 81 THR A CA 1
ATOM 614 C C . THR A 1 81 ? -17.807 -8.664 -22.674 1.00 38.78 81 THR A C 1
ATOM 616 O O . THR A 1 81 ? -18.708 -8.945 -21.891 1.00 38.78 81 THR A O 1
ATOM 619 N N . VAL A 1 82 ? -18.042 -7.997 -23.809 1.00 40.75 82 VAL A N 1
ATOM 620 C CA . VAL A 1 82 ? -19.391 -7.589 -24.252 1.00 40.75 82 VAL A CA 1
ATOM 621 C C . VAL A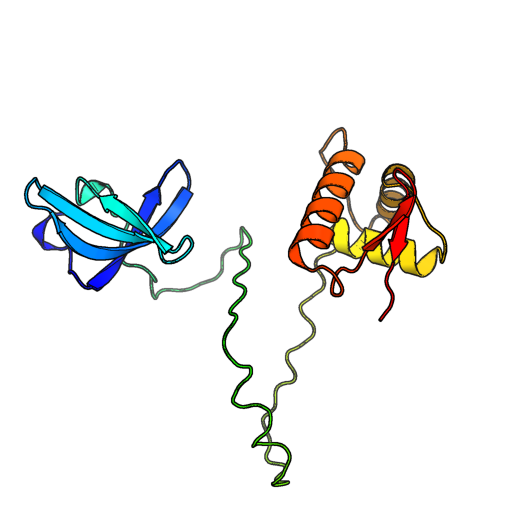 1 82 ? -19.976 -8.482 -25.354 1.00 40.75 82 VAL A C 1
ATOM 623 O O . VAL A 1 82 ? -21.177 -8.439 -25.578 1.00 40.75 82 VAL A O 1
ATOM 626 N N . ALA A 1 83 ? -19.182 -9.349 -25.992 1.00 39.62 83 ALA A N 1
ATOM 627 C CA . ALA A 1 83 ? -19.662 -10.226 -27.072 1.00 39.62 83 ALA A CA 1
ATOM 628 C C . ALA A 1 83 ? -20.075 -11.644 -26.616 1.00 39.62 83 ALA A C 1
ATOM 630 O O . ALA A 1 83 ? -20.653 -12.397 -27.395 1.00 39.62 83 ALA A O 1
ATOM 631 N N . ALA A 1 84 ? -19.800 -12.027 -25.364 1.00 41.03 84 ALA A N 1
ATOM 632 C CA . ALA A 1 84 ? -20.010 -13.394 -24.869 1.00 41.03 84 ALA A CA 1
ATOM 633 C C . ALA A 1 84 ? -21.248 -13.567 -23.964 1.00 41.03 84 ALA A C 1
ATOM 635 O O . ALA A 1 84 ? -21.486 -14.660 -23.461 1.00 41.03 84 ALA A O 1
ATOM 636 N N . VAL A 1 85 ? -22.049 -12.513 -23.760 1.00 43.53 85 VAL A N 1
ATOM 637 C CA . VAL A 1 85 ? -23.275 -12.567 -22.935 1.00 43.53 85 VAL A CA 1
ATOM 638 C C . VAL A 1 85 ? -24.521 -12.955 -23.757 1.00 43.53 85 VAL A C 1
ATOM 640 O O . VAL A 1 85 ? -25.560 -13.261 -23.185 1.00 43.53 85 VAL A O 1
ATOM 643 N N . GLU A 1 86 ? -24.433 -13.044 -25.090 1.00 43.00 86 GLU A N 1
ATOM 644 C CA . GLU A 1 86 ? -25.620 -13.203 -25.955 1.00 43.00 86 GLU A CA 1
ATOM 645 C C . GLU A 1 86 ? -25.850 -14.596 -26.562 1.00 43.00 86 GLU A C 1
ATOM 647 O O . GLU A 1 86 ? -26.812 -14.798 -27.301 1.00 43.00 86 GLU A O 1
ATOM 652 N N . LYS A 1 87 ? -25.026 -15.599 -26.250 1.00 37.16 87 LYS A N 1
ATOM 653 C CA . LYS A 1 87 ? -25.315 -16.982 -26.658 1.00 37.16 87 LYS A CA 1
ATOM 654 C C . LYS A 1 87 ? -25.151 -17.919 -25.483 1.00 37.16 87 LYS A C 1
ATOM 656 O O . LYS A 1 87 ? -24.069 -18.436 -25.227 1.00 37.16 87 LYS A O 1
ATOM 661 N N . GLY A 1 88 ? -26.264 -18.114 -24.780 1.00 46.41 88 GLY A N 1
ATOM 662 C CA . GLY A 1 88 ? -26.407 -19.138 -23.762 1.00 46.41 88 GLY A CA 1
ATOM 663 C C . GLY A 1 88 ? -25.914 -20.480 -24.286 1.00 46.41 88 GLY A C 1
ATOM 664 O O . GLY A 1 88 ? -26.489 -21.048 -25.211 1.00 46.41 88 GLY A O 1
ATOM 665 N N . ASN A 1 89 ? -24.843 -20.977 -23.681 1.00 35.75 89 ASN A N 1
ATOM 666 C CA . ASN A 1 89 ? -24.548 -22.393 -23.680 1.00 35.75 89 ASN A CA 1
ATOM 667 C C . ASN A 1 89 ? -23.787 -22.726 -22.397 1.00 35.75 89 ASN A C 1
ATOM 669 O O . ASN A 1 89 ? -22.640 -22.318 -22.212 1.00 35.75 89 ASN A O 1
ATOM 673 N N . LEU A 1 90 ? -24.470 -23.424 -21.490 1.00 47.06 90 LEU A N 1
ATOM 674 C CA . LEU A 1 90 ? -23.848 -24.051 -20.337 1.00 47.06 90 LEU A CA 1
ATOM 675 C C . LEU A 1 90 ? -23.031 -25.237 -20.850 1.00 47.06 90 LEU A C 1
ATOM 677 O O . LEU A 1 90 ? -23.597 -26.241 -21.272 1.00 47.06 90 LEU A O 1
ATOM 681 N N . ALA A 1 91 ? -21.710 -25.122 -20.795 1.00 34.12 91 ALA A N 1
ATOM 682 C CA . ALA A 1 91 ? -20.814 -26.261 -20.887 1.00 34.12 91 ALA A CA 1
ATOM 683 C C . ALA A 1 91 ? -19.776 -26.142 -19.769 1.00 34.12 91 ALA A C 1
ATOM 685 O O . ALA A 1 91 ? -19.187 -25.084 -19.546 1.00 34.12 91 ALA A O 1
ATOM 686 N N . GLU A 1 92 ? -19.655 -27.233 -19.023 1.00 40.28 92 GLU A N 1
ATOM 687 C CA . GLU A 1 92 ? -18.806 -27.443 -17.858 1.00 40.28 92 GLU A CA 1
ATOM 688 C C . GLU A 1 92 ? -17.394 -26.857 -18.006 1.00 40.28 92 GLU A C 1
ATOM 690 O O . GLU A 1 92 ? -16.733 -27.030 -19.028 1.00 40.28 92 GLU A O 1
ATOM 695 N N . GLY A 1 93 ? -16.908 -26.211 -16.939 1.00 36.34 93 GLY A N 1
ATOM 696 C CA . GLY A 1 93 ? -15.487 -25.873 -16.803 1.00 36.34 93 GLY A CA 1
ATOM 697 C C . GLY A 1 93 ? -15.149 -24.432 -16.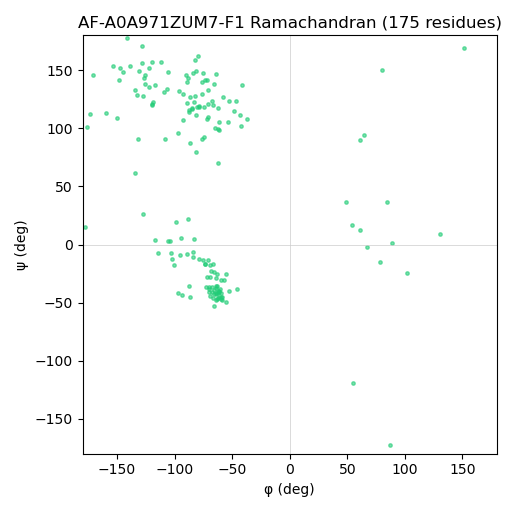421 1.00 36.34 93 GLY A C 1
ATOM 698 O O . GLY A 1 93 ? -13.971 -24.081 -16.427 1.00 36.34 93 GLY A O 1
ATOM 699 N N . VAL A 1 94 ? -16.119 -23.589 -16.050 1.00 30.67 94 VAL A N 1
ATOM 700 C CA . VAL A 1 94 ? -15.811 -22.275 -15.459 1.00 30.67 94 VAL A CA 1
ATOM 701 C C . VAL A 1 94 ? -15.386 -22.480 -14.007 1.00 30.67 94 VAL A C 1
ATOM 703 O O . VAL A 1 94 ? -16.204 -22.483 -13.088 1.00 30.67 94 VAL A O 1
ATOM 706 N N . THR A 1 95 ? -14.083 -22.649 -13.780 1.00 30.47 95 THR A N 1
ATOM 707 C CA . THR A 1 95 ? -13.513 -22.432 -12.451 1.00 30.47 95 THR A CA 1
ATOM 708 C C . THR A 1 95 ? -13.673 -20.951 -12.134 1.00 30.47 95 THR A C 1
ATOM 710 O O . THR A 1 95 ? -12.915 -20.112 -12.627 1.00 30.47 95 THR A O 1
ATOM 713 N N . VAL A 1 96 ? -14.691 -20.626 -11.338 1.00 36.66 96 VAL A N 1
ATOM 714 C CA . VAL A 1 96 ? -14.788 -19.344 -10.638 1.00 36.66 96 VAL A CA 1
ATOM 715 C C . VAL A 1 96 ? -13.414 -19.094 -10.007 1.00 36.66 96 VAL A C 1
ATOM 717 O O . VAL A 1 96 ? -12.932 -19.980 -9.297 1.00 36.66 96 VAL A O 1
ATOM 720 N N . PRO A 1 97 ? -12.725 -17.973 -10.292 1.00 37.00 97 PRO A N 1
ATOM 721 C CA . PRO A 1 97 ? -11.432 -17.706 -9.687 1.00 37.00 97 PRO A CA 1
ATOM 722 C C . PRO A 1 97 ? -11.646 -17.613 -8.181 1.00 37.00 97 PRO A C 1
ATOM 724 O O . PRO A 1 97 ? -12.231 -16.656 -7.674 1.00 37.00 97 PRO A O 1
ATOM 727 N N . GLU A 1 98 ? -11.218 -18.665 -7.493 1.00 37.50 98 GLU A N 1
ATOM 728 C CA . GLU A 1 98 ? -11.346 -18.824 -6.058 1.00 37.50 98 GLU A CA 1
ATOM 729 C C . GLU A 1 98 ? -10.762 -17.582 -5.386 1.00 37.50 98 GLU A C 1
ATOM 731 O O . GLU A 1 98 ? -9.630 -17.169 -5.671 1.00 37.50 98 GLU A O 1
ATOM 736 N N . ALA A 1 99 ? -11.596 -16.941 -4.566 1.00 43.75 99 ALA A N 1
ATOM 737 C CA . ALA A 1 99 ? -11.311 -15.693 -3.888 1.00 43.75 99 ALA A CA 1
ATOM 738 C C . ALA A 1 99 ? -9.888 -15.724 -3.325 1.00 43.75 99 ALA A C 1
ATOM 740 O O . ALA A 1 99 ? -9.557 -16.499 -2.429 1.00 43.75 99 ALA A O 1
ATOM 741 N N . LYS A 1 100 ? -9.035 -14.891 -3.925 1.00 44.12 100 LYS A N 1
ATOM 742 C CA . LYS A 1 100 ? -7.616 -14.716 -3.623 1.00 44.12 100 LYS A CA 1
ATOM 7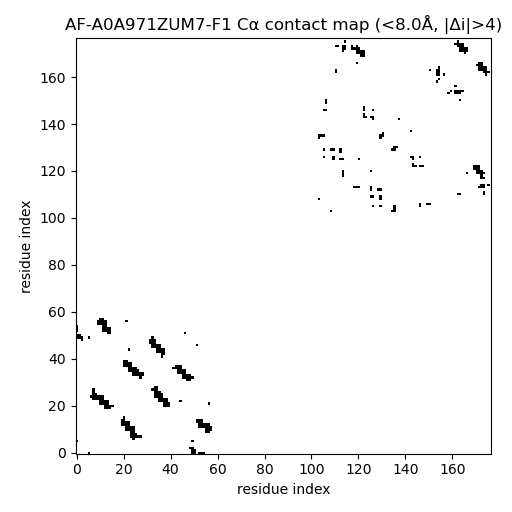43 C C . LYS A 1 100 ? -7.436 -14.692 -2.105 1.00 44.12 100 LYS A C 1
ATOM 745 O O . LYS A 1 100 ? -7.736 -13.670 -1.498 1.00 44.12 100 LYS A O 1
ATOM 750 N N . LYS A 1 101 ? -6.978 -15.814 -1.527 1.00 43.72 101 LYS A N 1
ATOM 751 C CA . LYS A 1 101 ? -6.826 -16.041 -0.079 1.00 43.72 101 LYS A CA 1
ATOM 752 C C . LYS A 1 101 ? -6.369 -14.746 0.580 1.00 43.72 101 LYS A C 1
ATOM 754 O O . LYS A 1 101 ? -5.249 -14.296 0.310 1.00 43.72 101 LYS A O 1
ATOM 759 N N . GLU A 1 102 ? -7.269 -14.099 1.321 1.00 51.38 102 GLU A N 1
ATOM 760 C CA . GLU A 1 102 ? -7.038 -12.756 1.835 1.00 51.38 102 GLU A CA 1
ATOM 761 C C . GLU A 1 102 ? -5.831 -12.803 2.761 1.00 51.38 102 GLU A C 1
ATOM 763 O O . GLU A 1 102 ? -5.916 -13.191 3.923 1.00 51.38 102 GLU A O 1
ATOM 768 N N . ARG A 1 103 ? -4.656 -12.429 2.249 1.00 55.75 103 ARG A N 1
ATOM 769 C CA . ARG A 1 103 ? -3.540 -12.134 3.136 1.00 55.75 103 ARG A CA 1
ATOM 770 C C . ARG A 1 103 ? -4.016 -10.951 3.965 1.00 55.75 103 ARG A C 1
ATOM 772 O O . ARG A 1 103 ? -4.319 -9.899 3.390 1.00 55.75 103 ARG A O 1
ATOM 779 N N . HIS A 1 104 ? -4.112 -11.149 5.278 1.00 69.31 104 HIS A N 1
ATOM 780 C CA . HIS A 1 104 ? -4.445 -10.137 6.276 1.00 69.31 104 HIS A CA 1
ATOM 781 C C . HIS A 1 104 ? -3.368 -9.037 6.284 1.00 69.31 104 HIS A C 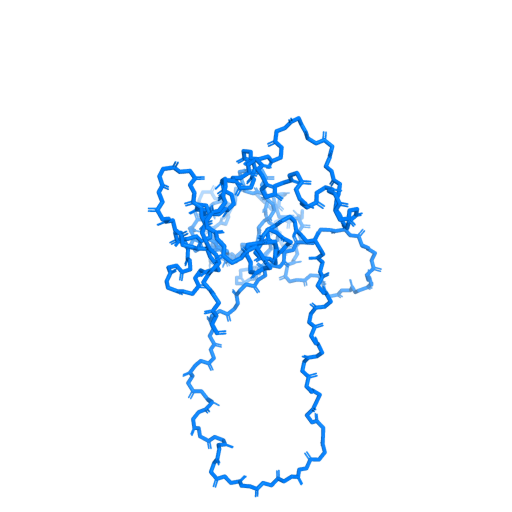1
ATOM 783 O O . HIS A 1 104 ? -2.520 -8.942 7.162 1.00 69.31 104 HIS A O 1
ATOM 789 N N . SER A 1 105 ? -3.331 -8.241 5.218 1.00 86.31 105 SER A N 1
ATOM 790 C CA . SER A 1 105 ? -2.499 -7.056 5.099 1.00 86.31 105 SER A CA 1
ATOM 791 C C . SER A 1 105 ? -3.103 -5.969 5.973 1.00 86.31 105 SER A C 1
ATOM 793 O O . SER A 1 105 ? -4.324 -5.805 5.978 1.00 86.31 105 SER A O 1
ATOM 795 N N . LEU A 1 106 ? -2.254 -5.179 6.633 1.00 89.44 106 LEU A N 1
ATOM 796 C CA . LEU A 1 106 ? -2.663 -4.014 7.418 1.00 89.44 106 LEU A CA 1
ATOM 797 C C . LEU A 1 106 ? -3.676 -3.126 6.679 1.00 89.44 106 LEU A C 1
ATOM 799 O O . LEU A 1 106 ? -4.621 -2.641 7.283 1.00 89.44 106 LEU A O 1
ATOM 803 N N . LEU A 1 107 ? -3.509 -2.948 5.366 1.00 90.62 107 LEU A N 1
ATOM 804 C CA . LEU A 1 107 ? -4.395 -2.125 4.543 1.00 90.62 107 LEU A CA 1
ATOM 805 C C . LEU A 1 107 ? -5.783 -2.764 4.351 1.00 90.62 107 LEU A C 1
ATOM 807 O O . LEU A 1 107 ? -6.789 -2.068 4.392 1.00 90.62 107 LEU A O 1
ATOM 811 N N . ASN A 1 108 ? -5.855 -4.090 4.185 1.00 89.50 108 ASN A N 1
ATOM 812 C CA . ASN A 1 108 ? -7.133 -4.808 4.090 1.00 89.50 108 ASN A CA 1
ATOM 813 C C . ASN A 1 108 ? -7.859 -4.804 5.441 1.00 89.50 108 ASN A C 1
ATOM 815 O O . ASN A 1 108 ? -9.052 -4.524 5.504 1.00 89.50 108 ASN A O 1
ATOM 819 N N . LEU A 1 109 ? -7.125 -5.069 6.525 1.00 91.69 109 LEU A N 1
ATOM 820 C CA . LEU A 1 109 ? -7.686 -5.064 7.873 1.00 91.69 109 LEU A CA 1
ATOM 821 C C . LEU A 1 109 ? -8.140 -3.665 8.297 1.00 91.69 109 LEU A C 1
ATOM 823 O O . LEU A 1 109 ? -9.204 -3.536 8.885 1.00 91.69 109 LEU A O 1
ATOM 827 N N . ALA A 1 110 ? -7.393 -2.614 7.951 1.00 91.81 110 ALA A N 1
ATOM 828 C CA . ALA A 1 110 ? -7.802 -1.237 8.218 1.00 91.81 110 ALA A CA 1
ATOM 829 C C . ALA A 1 110 ? -9.112 -0.877 7.499 1.00 91.81 110 ALA A C 1
ATOM 831 O O . ALA A 1 110 ? -9.973 -0.234 8.093 1.00 91.81 110 ALA A O 1
ATOM 832 N N . ALA A 1 111 ? -9.296 -1.328 6.251 1.00 91.31 111 ALA A N 1
ATOM 833 C CA . ALA A 1 111 ? -10.560 -1.146 5.539 1.00 91.31 111 ALA A CA 1
ATOM 834 C C . ALA A 1 111 ? -11.717 -1.871 6.249 1.00 91.31 111 ALA A C 1
ATOM 836 O O . ALA A 1 111 ? -12.786 -1.290 6.415 1.00 91.31 111 ALA A O 1
ATOM 837 N N . LYS A 1 112 ? -11.484 -3.101 6.730 1.00 90.38 112 LYS A N 1
ATOM 838 C CA . LYS A 1 112 ? -12.471 -3.860 7.511 1.00 90.38 112 LYS A CA 1
ATOM 839 C C . LYS A 1 112 ? -12.825 -3.161 8.827 1.00 90.38 112 LYS A C 1
ATOM 841 O O . LYS A 1 112 ? -14.000 -2.991 9.119 1.00 90.38 112 LYS A O 1
ATOM 846 N N . VAL A 1 113 ? -11.827 -2.678 9.566 1.00 92.31 113 VAL A N 1
ATOM 847 C CA . VAL A 1 113 ? -12.025 -1.926 10.815 1.00 92.31 113 VAL A CA 1
ATOM 848 C C . VAL A 1 113 ? -12.845 -0.659 10.584 1.00 92.31 113 VAL A C 1
ATOM 850 O O . VAL A 1 113 ? -13.711 -0.343 11.394 1.00 92.31 113 VAL A O 1
ATOM 853 N N . LEU A 1 114 ? -12.597 0.072 9.495 1.00 91.12 114 LEU A N 1
ATOM 854 C CA . LEU A 1 114 ? -13.399 1.247 9.150 1.00 91.12 114 LEU A CA 1
ATOM 855 C C . LEU A 1 114 ? -14.834 0.878 8.762 1.00 91.12 114 LEU A C 1
ATOM 857 O O . LEU A 1 114 ? -15.761 1.571 9.175 1.00 91.12 114 LEU A O 1
ATOM 861 N N . ALA A 1 115 ? -15.018 -0.204 8.002 1.00 90.81 115 ALA A N 1
ATOM 862 C CA . ALA A 1 115 ? -16.340 -0.687 7.617 1.00 90.81 115 ALA A CA 1
ATOM 863 C C . ALA A 1 115 ? -17.163 -1.135 8.839 1.00 90.81 115 ALA A C 1
ATOM 865 O O . ALA A 1 115 ? -18.337 -0.795 8.938 1.00 90.81 115 ALA A O 1
ATOM 866 N N . GLU A 1 116 ? -16.541 -1.829 9.796 1.00 88.81 116 GLU A N 1
ATOM 867 C CA . GLU A 1 116 ? -17.175 -2.237 11.059 1.00 88.81 116 GLU A CA 1
ATOM 868 C C . GLU A 1 116 ? -17.437 -1.049 11.992 1.00 88.81 116 GLU A C 1
ATOM 870 O O . GLU A 1 116 ? -18.449 -1.014 12.687 1.00 88.81 116 GLU A O 1
ATOM 875 N N . ALA A 1 117 ? -16.534 -0.065 12.024 1.00 89.12 117 ALA A N 1
ATOM 876 C CA . ALA A 1 117 ? -16.687 1.105 12.880 1.00 89.12 117 ALA A CA 1
ATOM 877 C C . ALA A 1 117 ? -17.790 2.059 12.402 1.00 89.12 117 ALA A C 1
ATOM 879 O O . ALA A 1 117 ? -18.324 2.799 13.229 1.00 89.12 117 ALA A O 1
ATOM 880 N N . GLY A 1 118 ? -18.074 2.095 11.094 1.00 86.81 118 GLY A N 1
ATOM 881 C CA . GLY A 1 118 ? -19.089 2.966 10.490 1.00 86.81 118 GLY A CA 1
ATOM 882 C C . GLY A 1 118 ? -18.833 4.468 10.669 1.00 86.81 118 GLY A C 1
ATOM 883 O O . GLY A 1 118 ? -19.724 5.277 10.432 1.00 86.81 118 GLY A O 1
ATOM 884 N N . GLN A 1 119 ? -17.634 4.854 11.109 1.00 89.00 119 GLN A N 1
ATOM 885 C CA . GLN A 1 119 ? -17.264 6.234 11.413 1.00 89.00 119 GLN A CA 1
ATOM 886 C C . GLN A 1 119 ? -15.843 6.541 10.918 1.00 89.00 119 GLN A C 1
ATOM 888 O O . GLN A 1 119 ? -15.013 5.626 10.839 1.00 89.00 119 GLN A O 1
ATOM 893 N N . PRO A 1 120 ? -15.521 7.813 10.617 1.00 92.50 120 PRO A N 1
ATOM 894 C CA . PRO A 1 120 ? -14.174 8.190 10.215 1.00 92.50 120 PRO A CA 1
ATOM 895 C C . PRO A 1 120 ? -13.180 8.009 11.370 1.00 92.50 120 PRO A C 1
ATOM 897 O O . PRO A 1 120 ? -13.305 8.670 12.400 1.00 92.50 120 PRO A O 1
ATOM 900 N N . LEU A 1 121 ? -12.163 7.164 11.183 1.00 93.62 121 LEU A N 1
ATOM 901 C CA . LEU A 1 121 ? -11.111 6.920 12.179 1.00 93.62 121 LEU A CA 1
ATOM 902 C C . LEU A 1 121 ? -9.754 7.452 11.717 1.00 93.62 121 LEU A C 1
ATOM 904 O O . LEU A 1 121 ? -9.467 7.593 10.521 1.00 93.62 121 LEU A O 1
ATOM 908 N N . ASN A 1 122 ? -8.885 7.716 12.687 1.00 94.69 122 ASN A N 1
ATOM 909 C CA . ASN A 1 122 ? -7.485 8.031 12.447 1.00 94.69 122 ASN A CA 1
ATOM 910 C C . ASN A 1 122 ? -6.648 6.753 12.254 1.00 94.69 122 ASN A C 1
ATOM 912 O O . ASN A 1 122 ? -6.986 5.667 12.718 1.00 94.69 122 ASN A O 1
ATOM 916 N N . CYS A 1 123 ? -5.489 6.882 11.608 1.00 92.62 123 CYS A N 1
ATOM 917 C CA . CYS A 1 123 ? -4.548 5.782 11.384 1.00 92.62 123 CYS A CA 1
ATOM 918 C C . CYS A 1 123 ? -4.038 5.140 12.678 1.00 92.62 123 CYS A C 1
ATOM 920 O O . CYS A 1 123 ? -3.739 3.951 12.670 1.00 92.62 123 CYS A O 1
ATOM 922 N N . LYS A 1 124 ? -3.927 5.896 13.779 1.00 92.94 124 LYS A N 1
ATOM 923 C CA . LYS A 1 124 ? -3.559 5.327 15.087 1.00 92.94 124 LYS A CA 1
ATOM 924 C C . LYS A 1 124 ? -4.640 4.374 15.597 1.00 92.94 124 LYS A C 1
ATOM 926 O O . LYS A 1 124 ? -4.345 3.212 15.834 1.00 92.94 124 LYS A O 1
ATOM 931 N N . GLU A 1 125 ? -5.882 4.845 15.635 1.00 93.81 125 GLU A N 1
ATOM 932 C CA . GLU A 1 125 ? -7.043 4.071 16.092 1.00 93.81 125 GLU A CA 1
ATOM 933 C C . GLU A 1 125 ? -7.277 2.838 15.212 1.00 93.81 125 GLU A C 1
ATOM 935 O O . GLU A 1 125 ? -7.543 1.752 15.720 1.00 93.81 125 GLU A O 1
ATOM 940 N N . MET A 1 126 ? -7.127 2.978 13.888 1.00 93.25 126 MET A N 1
ATOM 941 C CA . MET A 1 126 ? -7.206 1.844 12.965 1.00 93.25 126 MET A CA 1
ATOM 942 C C . MET A 1 126 ? -6.161 0.779 13.299 1.00 93.25 126 MET A C 1
ATOM 944 O O . MET A 1 126 ? -6.497 -0.396 13.382 1.00 93.25 126 MET A O 1
ATOM 948 N N . VAL A 1 127 ? -4.902 1.173 13.507 1.00 93.19 127 VAL A N 1
ATOM 949 C CA . VAL A 1 127 ? -3.831 0.224 13.833 1.00 93.19 127 VAL A CA 1
ATOM 950 C C . VAL A 1 127 ? -4.054 -0.427 15.192 1.00 93.19 127 VAL A C 1
ATOM 952 O O . VAL A 1 127 ? -3.881 -1.634 15.297 1.00 93.19 127 VAL A O 1
ATOM 955 N N . GLU A 1 128 ? -4.458 0.328 16.211 1.00 92.31 128 GLU A N 1
ATOM 956 C CA . GLU A 1 128 ? -4.759 -0.215 17.542 1.00 92.31 128 GLU A CA 1
ATOM 957 C C . GLU A 1 128 ? -5.867 -1.267 17.476 1.00 92.31 128 GLU A C 1
ATOM 959 O O . GLU A 1 128 ? -5.710 -2.360 18.017 1.00 92.31 128 GLU A O 1
ATOM 964 N N . ARG A 1 129 ? -6.943 -0.991 16.730 1.00 93.19 129 ARG A N 1
ATOM 965 C CA . ARG A 1 129 ? -8.018 -1.965 16.498 1.00 93.19 129 ARG A CA 1
ATOM 966 C C . ARG A 1 129 ? -7.528 -3.179 15.717 1.00 93.19 129 ARG A C 1
ATOM 968 O O . ARG A 1 129 ? -7.856 -4.299 16.086 1.00 93.19 129 ARG A O 1
ATOM 975 N N . VAL A 1 130 ? -6.708 -2.986 14.683 1.00 91.94 130 VAL A N 1
ATOM 976 C CA . VAL A 1 130 ? -6.112 -4.099 13.927 1.00 91.94 130 VAL A CA 1
ATOM 977 C C . VAL A 1 130 ? -5.232 -4.971 14.828 1.00 91.94 130 VAL A C 1
ATOM 979 O O . VAL A 1 130 ? -5.362 -6.191 14.792 1.00 91.94 130 VAL A O 1
ATOM 982 N N . LEU A 1 131 ? -4.389 -4.374 15.670 1.00 89.69 131 LEU A N 1
ATOM 983 C CA . LEU A 1 131 ? -3.555 -5.107 16.625 1.00 89.69 131 LEU A CA 1
ATOM 984 C C . LEU A 1 131 ? -4.409 -5.844 17.667 1.00 89.69 131 LEU A C 1
ATOM 986 O O . LEU A 1 131 ? -4.094 -6.982 18.007 1.00 89.69 131 LEU A O 1
ATOM 990 N N . ALA A 1 132 ? -5.521 -5.248 18.109 1.00 89.25 132 ALA A N 1
ATOM 991 C CA . ALA A 1 132 ? -6.458 -5.880 19.036 1.00 89.25 132 ALA A CA 1
ATOM 992 C C . ALA A 1 132 ? -7.146 -7.126 18.450 1.00 89.25 132 AL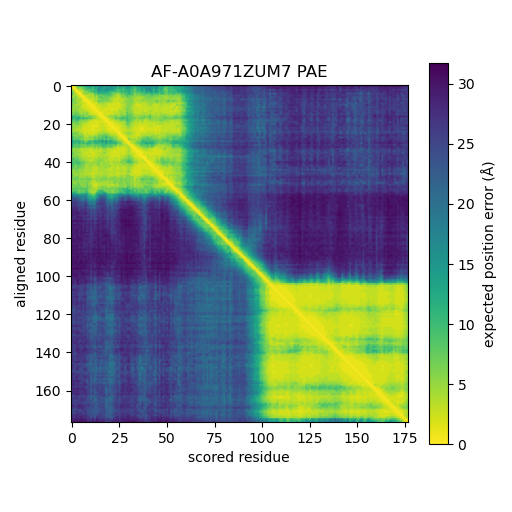A A C 1
ATOM 994 O O . ALA A 1 132 ? -7.470 -8.043 19.197 1.00 89.25 132 ALA A O 1
ATOM 995 N N . THR A 1 133 ? -7.329 -7.207 17.124 1.00 85.69 133 THR A N 1
ATOM 996 C CA . THR A 1 133 ? -7.863 -8.430 16.491 1.00 85.69 133 THR A CA 1
ATOM 997 C C . THR A 1 133 ? -6.894 -9.615 16.540 1.00 85.69 133 THR A C 1
ATOM 999 O O . THR A 1 133 ? -7.310 -10.743 16.291 1.00 85.69 133 THR A O 1
ATOM 1002 N N . GLY A 1 134 ? -5.598 -9.383 16.785 1.00 85.69 134 GLY A N 1
ATOM 1003 C CA . GLY A 1 134 ? -4.558 -10.418 16.740 1.00 85.69 134 GLY A CA 1
ATOM 1004 C C . GLY A 1 134 ? -4.286 -11.000 15.344 1.00 85.69 134 GLY A C 1
ATOM 1005 O O . GLY A 1 134 ? -3.380 -11.813 15.188 1.00 85.69 134 GLY A O 1
ATOM 1006 N N . LEU A 1 135 ? -5.026 -10.570 14.312 1.00 82.81 135 LEU A N 1
ATOM 1007 C CA . LEU A 1 135 ? -4.890 -11.052 12.930 1.00 82.81 135 LEU A CA 1
ATOM 1008 C C . LEU A 1 135 ? -3.628 -10.532 12.237 1.00 82.81 135 LEU A C 1
ATOM 1010 O O . LEU A 1 135 ? -3.239 -11.042 11.184 1.00 82.81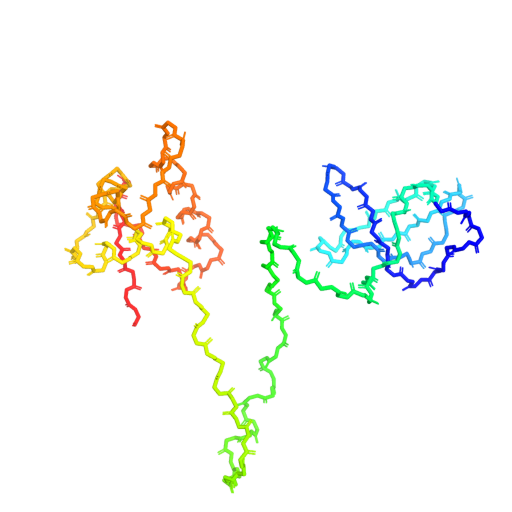 135 LEU A O 1
ATOM 1014 N N . TRP A 1 136 ? -3.014 -9.487 12.790 1.00 87.25 136 TRP A N 1
ATOM 1015 C CA . TRP A 1 136 ? -1.825 -8.866 12.232 1.00 87.25 136 TRP A CA 1
ATOM 1016 C C . TRP A 1 136 ? -0.929 -8.293 13.321 1.00 87.25 136 TRP A C 1
ATOM 1018 O O . TRP A 1 136 ? -1.398 -7.694 14.286 1.00 87.25 136 TRP A O 1
ATOM 1028 N N . THR A 1 137 ? 0.374 -8.447 13.118 1.00 85.69 137 THR A N 1
ATOM 1029 C CA . THR A 1 137 ? 1.431 -7.961 14.002 1.00 85.69 137 THR A CA 1
ATOM 1030 C C . THR A 1 137 ? 2.452 -7.157 13.202 1.00 85.69 137 THR A C 1
ATOM 1032 O O . THR A 1 137 ? 2.585 -7.313 11.984 1.00 85.69 137 THR A O 1
ATOM 1035 N N . SER A 1 138 ? 3.171 -6.262 13.883 1.00 85.19 138 SER A N 1
ATOM 1036 C CA . SER A 1 138 ? 4.189 -5.415 13.262 1.00 85.19 138 SER A CA 1
ATOM 1037 C C . SER A 1 138 ? 5.474 -5.373 14.068 1.00 85.19 138 SER A C 1
ATOM 1039 O O . SER A 1 138 ? 5.431 -5.046 15.249 1.00 85.19 138 SER A O 1
ATOM 1041 N N . ASP A 1 139 ? 6.611 -5.542 13.396 1.00 85.56 139 ASP A N 1
ATOM 1042 C CA . ASP A 1 139 ? 7.944 -5.342 13.990 1.00 85.56 139 ASP A CA 1
ATOM 1043 C C . ASP A 1 139 ? 8.391 -3.865 13.964 1.00 85.56 139 ASP A C 1
ATOM 1045 O O . ASP A 1 139 ? 9.453 -3.491 14.464 1.00 85.56 139 ASP A O 1
ATOM 1049 N N . GLY A 1 140 ? 7.607 -3.000 13.313 1.00 83.75 140 GLY A N 1
ATOM 1050 C CA . GLY A 1 140 ? 7.924 -1.588 13.126 1.00 83.75 140 GLY A CA 1
ATOM 1051 C C . GLY A 1 140 ? 7.520 -0.720 14.317 1.00 83.75 140 GLY A C 1
ATOM 1052 O O . GLY A 1 140 ? 6.488 -0.936 14.939 1.00 83.75 140 GLY A O 1
ATOM 1053 N N . LYS A 1 141 ? 8.292 0.344 14.572 1.00 87.44 141 LYS A N 1
ATOM 1054 C CA . LYS A 1 141 ? 7.992 1.321 15.637 1.00 87.44 141 LYS A CA 1
ATOM 1055 C C . LYS A 1 141 ? 6.758 2.184 15.345 1.00 87.44 141 LYS A C 1
ATOM 1057 O O . LYS A 1 141 ? 6.125 2.678 16.269 1.00 87.44 141 LYS A O 1
ATOM 1062 N N . THR A 1 142 ? 6.444 2.419 14.066 1.00 90.50 142 THR A N 1
ATOM 1063 C CA . THR A 1 142 ? 5.404 3.375 13.634 1.00 90.50 142 THR A CA 1
ATOM 1064 C C . THR A 1 142 ? 4.470 2.815 12.545 1.00 90.50 142 THR A C 1
ATOM 1066 O O . THR A 1 142 ? 4.364 3.384 11.454 1.00 90.50 142 THR A O 1
ATOM 1069 N N . PRO A 1 143 ? 3.726 1.726 12.824 1.00 92.12 143 PRO A N 1
ATOM 1070 C CA . PRO A 1 143 ? 2.778 1.131 11.873 1.00 92.12 143 PRO A CA 1
ATOM 1071 C C . PRO A 1 143 ? 1.699 2.110 11.373 1.00 92.12 143 PRO A C 1
ATOM 1073 O O . PRO A 1 143 ? 1.282 2.034 10.217 1.00 92.12 143 PRO A O 1
ATOM 1076 N N . SER A 1 144 ? 1.298 3.091 12.187 1.00 92.06 144 SER A N 1
ATOM 1077 C CA . SER A 1 144 ? 0.332 4.133 11.802 1.00 92.06 144 SER A CA 1
ATOM 1078 C C . SER A 1 144 ? 0.833 5.049 10.679 1.00 92.06 144 SER A C 1
ATOM 1080 O O . SER A 1 144 ? 0.053 5.421 9.802 1.00 92.06 144 SER A O 1
ATOM 1082 N N . ALA A 1 145 ? 2.132 5.366 10.637 1.00 93.38 145 ALA A N 1
ATOM 1083 C CA . ALA A 1 145 ? 2.732 6.163 9.562 1.00 93.38 145 ALA A CA 1
ATOM 1084 C C . ALA A 1 145 ? 2.840 5.367 8.249 1.00 93.38 145 ALA A C 1
ATOM 1086 O O . ALA A 1 145 ? 2.632 5.909 7.155 1.00 93.38 145 ALA A O 1
ATOM 1087 N N . THR A 1 146 ? 3.126 4.066 8.357 1.00 92.56 146 THR A N 1
ATOM 1088 C CA . THR A 1 146 ? 3.111 3.138 7.221 1.00 92.56 146 THR A CA 1
ATOM 1089 C C . THR A 1 146 ? 1.707 3.016 6.635 1.00 92.56 146 THR A C 1
ATOM 1091 O O . THR A 1 146 ? 1.554 3.150 5.419 1.00 92.56 146 THR A O 1
ATOM 1094 N N . LEU A 1 147 ? 0.684 2.841 7.483 1.00 93.38 147 LEU A N 1
ATOM 1095 C CA . LEU A 1 147 ? -0.716 2.801 7.055 1.00 93.38 147 LEU A CA 1
ATOM 1096 C C . LEU A 1 147 ? -1.123 4.106 6.363 1.00 93.38 147 LEU A C 1
ATOM 1098 O O . LEU A 1 147 ? -1.655 4.063 5.257 1.00 93.38 147 LEU A O 1
ATOM 1102 N N . TYR A 1 148 ? -0.794 5.260 6.951 1.00 93.69 148 TYR A N 1
ATOM 1103 C CA . TYR A 1 148 ? -1.081 6.565 6.352 1.00 93.69 148 TYR A CA 1
ATOM 1104 C C . TYR A 1 148 ? -0.500 6.686 4.935 1.00 93.69 148 TYR A C 1
ATOM 1106 O O . TYR A 1 148 ? -1.205 7.019 3.984 1.00 93.69 148 TYR A O 1
ATOM 1114 N N . SER A 1 149 ? 0.779 6.344 4.765 1.00 93.06 149 SER A N 1
ATOM 1115 C CA . SER A 1 149 ? 1.449 6.398 3.460 1.00 93.06 149 SER A CA 1
ATOM 1116 C C . SER A 1 149 ? 0.835 5.430 2.443 1.00 93.06 149 SER A C 1
ATOM 1118 O O . SER A 1 149 ? 0.762 5.752 1.255 1.00 93.06 149 SER A O 1
ATOM 1120 N N . ALA A 1 150 ? 0.396 4.251 2.891 1.00 93.00 150 ALA A N 1
ATOM 1121 C CA . ALA A 1 150 ? -0.270 3.270 2.042 1.00 93.00 150 ALA A CA 1
ATOM 1122 C C . ALA A 1 150 ? -1.639 3.776 1.565 1.00 93.00 150 ALA A C 1
ATOM 1124 O O . ALA A 1 150 ? -1.901 3.739 0.364 1.00 93.00 150 ALA A O 1
ATOM 1125 N N . ILE A 1 151 ? -2.449 4.339 2.468 1.00 92.69 151 ILE A N 1
ATOM 1126 C CA . ILE A 1 151 ? -3.745 4.946 2.134 1.00 92.69 151 ILE A CA 1
ATOM 1127 C C . ILE A 1 151 ? -3.557 6.093 1.132 1.00 92.69 151 ILE A C 1
ATOM 1129 O O . ILE A 1 151 ? -4.259 6.146 0.128 1.00 92.69 151 ILE A O 1
ATOM 1133 N N . LEU A 1 152 ? -2.577 6.981 1.342 1.00 91.75 152 LEU A N 1
ATOM 1134 C CA . LEU A 1 152 ? -2.295 8.088 0.414 1.00 91.75 152 LEU A CA 1
ATOM 1135 C C . LEU A 1 152 ? -1.918 7.607 -0.995 1.00 91.75 152 LEU A C 1
ATOM 1137 O O . LEU A 1 152 ? -2.289 8.226 -1.992 1.00 91.75 152 LEU A O 1
ATOM 1141 N N . ARG A 1 153 ? -1.154 6.517 -1.094 1.00 92.44 153 ARG A N 1
ATOM 1142 C CA . ARG A 1 153 ? -0.809 5.923 -2.392 1.00 92.44 153 ARG A CA 1
ATOM 1143 C C . ARG A 1 153 ? -2.026 5.271 -3.037 1.00 92.44 153 ARG A C 1
ATOM 1145 O O . ARG A 1 153 ? -2.205 5.412 -4.244 1.00 92.44 153 ARG A O 1
ATOM 1152 N N . GLU A 1 154 ? -2.855 4.585 -2.256 1.00 91.06 154 GLU A N 1
ATOM 1153 C CA . GLU A 1 154 ? -4.064 3.933 -2.757 1.00 91.06 154 GLU A CA 1
ATOM 1154 C C . GLU A 1 154 ? -5.073 4.950 -3.288 1.00 91.06 154 GLU A C 1
ATOM 1156 O O . GLU A 1 154 ? -5.528 4.809 -4.419 1.00 91.06 154 GLU A O 1
ATOM 1161 N N . THR A 1 155 ? -5.350 6.016 -2.538 1.00 89.69 155 THR A N 1
ATOM 1162 C CA . THR A 1 155 ? -6.265 7.077 -2.984 1.00 89.69 155 THR A CA 1
ATOM 1163 C C . THR A 1 155 ? -5.759 7.773 -4.242 1.00 89.69 155 THR A C 1
ATOM 1165 O O . THR A 1 155 ? -6.531 7.997 -5.169 1.00 89.69 155 THR A O 1
ATOM 1168 N N . ARG A 1 156 ? -4.448 8.035 -4.345 1.00 88.81 156 ARG A N 1
ATOM 1169 C CA . ARG A 1 156 ? -3.850 8.642 -5.545 1.00 88.81 156 ARG A CA 1
ATOM 1170 C C . ARG A 1 156 ? -3.894 7.734 -6.778 1.00 88.81 156 ARG A C 1
ATOM 1172 O O . ARG A 1 156 ? -3.999 8.238 -7.889 1.00 88.81 156 ARG A O 1
ATOM 1179 N N . THR A 1 157 ? -3.725 6.425 -6.598 1.00 88.19 157 THR A N 1
ATOM 1180 C CA . THR A 1 157 ? -3.630 5.47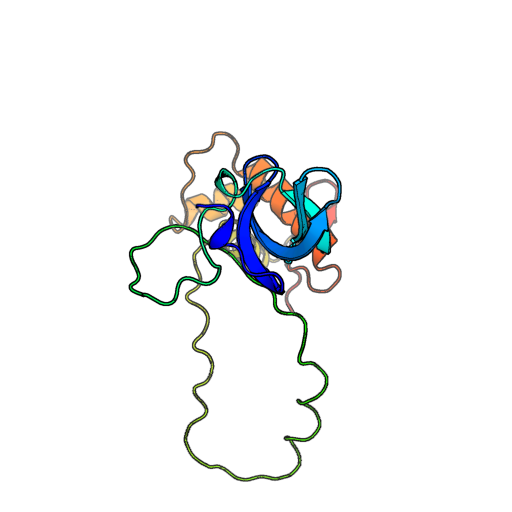2 -7.721 1.00 88.19 157 THR A CA 1
ATOM 1181 C C . THR A 1 157 ? -4.985 4.954 -8.177 1.00 88.19 157 THR A C 1
ATOM 1183 O O . THR A 1 157 ? -5.163 4.737 -9.370 1.00 88.19 157 THR A O 1
ATOM 1186 N N . LYS A 1 158 ? -5.926 4.749 -7.248 1.00 85.38 158 LYS A N 1
ATOM 1187 C CA . LYS A 1 158 ? -7.241 4.170 -7.539 1.00 85.38 158 LYS A CA 1
ATOM 1188 C C . LYS A 1 158 ? -8.362 5.200 -7.654 1.00 85.38 158 LYS A C 1
ATOM 1190 O O . LYS A 1 158 ? -9.402 4.859 -8.204 1.00 85.38 158 LYS A O 1
ATOM 1195 N N . GLY A 1 159 ? -8.180 6.425 -7.153 1.00 84.19 159 GLY A N 1
ATOM 1196 C CA . GLY A 1 159 ? -9.201 7.474 -7.223 1.00 84.19 159 GLY A CA 1
ATOM 1197 C C . GLY A 1 159 ? -10.532 7.012 -6.625 1.00 84.19 159 GLY A C 1
ATOM 1198 O O . GLY A 1 159 ? -10.586 6.635 -5.458 1.00 84.19 159 GLY A O 1
ATOM 1199 N N . GLU A 1 160 ? -11.587 6.987 -7.438 1.00 81.12 160 GLU A N 1
ATOM 1200 C CA . GLU A 1 160 ? -12.933 6.538 -7.045 1.00 81.12 160 GLU A CA 1
ATOM 1201 C C . GLU A 1 160 ? -13.014 5.045 -6.696 1.00 81.12 160 GLU A C 1
ATOM 1203 O O . GLU A 1 160 ? -13.871 4.635 -5.921 1.00 81.12 160 GLU A O 1
ATOM 1208 N N . ALA A 1 161 ? -12.098 4.224 -7.215 1.00 82.94 161 ALA A N 1
ATOM 1209 C CA . ALA A 1 161 ? -11.994 2.810 -6.855 1.00 82.94 161 ALA A CA 1
ATOM 1210 C C . ALA A 1 161 ? -11.187 2.579 -5.560 1.00 82.94 161 ALA A C 1
ATOM 1212 O O . ALA A 1 161 ? -10.877 1.433 -5.212 1.00 82.94 161 ALA A O 1
ATOM 1213 N N . ALA A 1 162 ? -10.769 3.644 -4.866 1.00 88.06 162 ALA A N 1
ATOM 1214 C CA . ALA A 1 162 ? -10.082 3.526 -3.589 1.00 88.06 162 ALA A CA 1
ATOM 1215 C C . ALA A 1 162 ? -11.048 3.085 -2.484 1.00 88.06 162 ALA A C 1
ATOM 1217 O O . ALA A 1 162 ? -12.178 3.546 -2.390 1.00 88.06 162 ALA A O 1
ATOM 1218 N N . ARG A 1 163 ? -10.554 2.229 -1.588 1.00 89.88 163 ARG A N 1
ATOM 1219 C CA . ARG A 1 163 ? -11.315 1.730 -0.428 1.00 89.88 163 ARG A CA 1
ATOM 1220 C C . ARG A 1 163 ? -11.453 2.754 0.694 1.00 89.88 163 ARG A C 1
ATOM 1222 O O . ARG A 1 163 ? -12.216 2.543 1.628 1.00 89.88 163 ARG A O 1
ATOM 1229 N N . PHE A 1 164 ? -10.679 3.830 0.625 1.00 91.06 164 PHE A N 1
ATOM 1230 C CA . PHE A 1 164 ? -10.573 4.842 1.662 1.00 91.06 164 PHE A CA 1
ATOM 1231 C C . PHE A 1 164 ? -10.932 6.199 1.079 1.00 91.06 164 PHE A C 1
ATOM 1233 O O . PHE A 1 164 ? -10.408 6.578 0.030 1.00 91.06 164 PHE A O 1
ATOM 1240 N N . ARG A 1 165 ? -11.741 6.969 1.805 1.00 90.75 165 ARG A N 1
ATOM 1241 C CA . ARG A 1 165 ? -11.985 8.385 1.522 1.00 90.75 165 ARG A CA 1
ATOM 1242 C C . ARG A 1 165 ? -11.483 9.221 2.684 1.00 90.75 165 ARG A C 1
ATOM 1244 O O . ARG A 1 165 ? -11.643 8.864 3.849 1.00 90.75 165 ARG A O 1
ATOM 1251 N N . LYS A 1 166 ? -10.819 10.328 2.365 1.00 91.19 166 LYS A N 1
ATOM 1252 C CA . LYS A 1 166 ? -10.359 11.285 3.369 1.00 91.19 166 LYS A CA 1
ATOM 1253 C C . LYS A 1 166 ? -11.508 12.236 3.689 1.00 91.19 166 LYS A C 1
ATOM 1255 O O . LYS A 1 166 ? -11.934 12.974 2.808 1.00 91.19 166 LYS A O 1
ATOM 1260 N N . VAL A 1 167 ? -11.963 12.219 4.938 1.00 91.00 167 VAL A N 1
ATOM 1261 C CA . VAL A 1 167 ? -13.058 13.080 5.420 1.00 91.00 167 VAL A CA 1
ATOM 1262 C C . VAL A 1 167 ? -12.502 14.357 6.033 1.00 91.00 167 VAL A C 1
ATOM 1264 O O . VAL A 1 167 ? -12.973 15.453 5.759 1.00 91.00 167 VAL A O 1
ATOM 1267 N N . GLU A 1 168 ? -11.444 14.218 6.831 1.00 87.88 168 GLU A N 1
ATOM 1268 C CA . GLU A 1 168 ? -10.832 15.319 7.570 1.00 87.88 168 GLU A CA 1
ATOM 1269 C C . GLU A 1 168 ? -9.303 15.178 7.579 1.00 87.88 168 GLU A C 1
ATOM 1271 O O . GLU A 1 168 ? -8.721 14.212 7.065 1.00 87.88 168 GLU A O 1
ATOM 1276 N N . ARG A 1 169 ? -8.601 16.140 8.184 1.00 84.88 169 ARG A N 1
ATOM 1277 C CA . ARG A 1 169 ? -7.154 16.058 8.384 1.00 84.88 169 ARG A CA 1
ATOM 1278 C C . ARG A 1 169 ? -6.810 14.866 9.287 1.00 84.88 169 ARG A C 1
ATOM 1280 O O . ARG A 1 169 ? -6.865 14.952 10.504 1.00 84.88 169 ARG A O 1
ATOM 1287 N N . GLY A 1 170 ? -6.398 13.766 8.660 1.00 85.88 170 GLY A N 1
ATOM 1288 C CA . GLY A 1 170 ? -5.970 12.546 9.348 1.00 85.88 170 GLY A CA 1
ATOM 1289 C C . GLY A 1 170 ? -7.093 11.553 9.649 1.00 85.8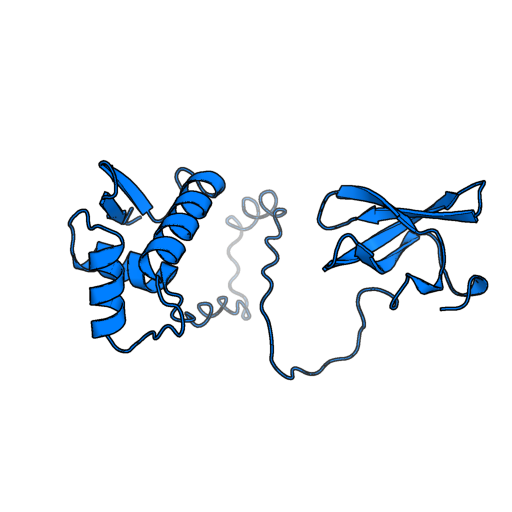8 170 GLY A C 1
ATOM 1290 O O . GLY A 1 170 ? -6.793 10.503 10.204 1.00 85.88 170 GLY A O 1
ATOM 1291 N N . LYS A 1 171 ? -8.342 11.837 9.253 1.00 91.69 171 LYS A N 1
ATOM 1292 C CA . LYS A 1 171 ? -9.468 10.903 9.387 1.00 91.69 171 LYS A CA 1
ATOM 1293 C C . LYS A 1 171 ? -9.864 10.325 8.037 1.00 91.69 171 LYS A C 1
ATOM 1295 O O . LYS A 1 171 ? -10.008 11.062 7.054 1.00 91.69 171 LYS A O 1
ATOM 1300 N N . PHE A 1 172 ? -10.058 9.015 8.017 1.00 92.81 172 PHE A N 1
ATOM 1301 C CA . PHE A 1 172 ? -10.449 8.258 6.839 1.00 92.81 172 PHE A CA 1
ATOM 1302 C C . PHE A 1 172 ? -11.694 7.439 7.141 1.00 92.81 172 PHE A C 1
ATOM 1304 O O . PHE A 1 172 ? -11.856 6.949 8.253 1.00 92.81 172 PHE A O 1
ATOM 1311 N N . GLU A 1 173 ? -12.543 7.274 6.140 1.00 93.12 173 GLU A N 1
ATOM 1312 C CA . GLU A 1 173 ? -13.688 6.368 6.178 1.00 93.12 173 GLU A CA 1
ATOM 1313 C C . GLU A 1 173 ? -13.559 5.311 5.077 1.00 93.12 173 GLU A C 1
ATOM 1315 O O . GLU A 1 173 ? -12.852 5.519 4.080 1.00 93.12 173 GLU A O 1
ATOM 1320 N N . ALA A 1 174 ? -14.225 4.173 5.269 1.00 91.44 174 ALA A N 1
ATOM 1321 C CA . ALA A 1 174 ? -14.323 3.146 4.245 1.00 91.44 174 ALA A CA 1
ATOM 1322 C C . ALA A 1 174 ? -15.343 3.573 3.183 1.00 91.44 174 ALA A C 1
ATOM 1324 O O . ALA A 1 174 ? -16.474 3.930 3.503 1.00 91.44 174 ALA A O 1
ATOM 1325 N N . VAL A 1 175 ? -14.949 3.501 1.914 1.00 85.12 175 VAL A N 1
ATOM 1326 C CA . VAL A 1 175 ? -15.886 3.600 0.791 1.00 85.12 175 VAL A CA 1
ATOM 1327 C C . VAL A 1 175 ? -16.410 2.194 0.546 1.00 85.12 175 VAL A C 1
ATOM 1329 O O . VAL A 1 175 ? -15.811 1.412 -0.194 1.00 85.12 175 VAL A O 1
ATOM 1332 N N . THR A 1 176 ? -17.476 1.838 1.254 1.00 68.25 176 THR A N 1
ATOM 1333 C CA . THR A 1 176 ? -18.201 0.592 1.003 1.00 68.25 176 THR A CA 1
ATOM 1334 C C . THR A 1 176 ? -18.880 0.719 -0.358 1.00 68.25 176 THR A C 1
ATOM 1336 O O . THR A 1 176 ? -19.600 1.688 -0.595 1.00 68.25 176 THR A O 1
ATOM 1339 N N . LYS A 1 177 ? -18.592 -0.217 -1.263 1.00 56.06 177 LYS A N 1
ATOM 1340 C CA . LYS A 1 177 ? -19.242 -0.322 -2.570 1.00 56.06 177 LYS A CA 1
ATOM 1341 C C . LYS A 1 177 ? -20.331 -1.380 -2.517 1.00 56.06 177 LYS A C 1
ATOM 1343 O O . LYS A 1 177 ? -20.102 -2.382 -1.803 1.00 56.06 177 LYS A O 1
#

Mean predicted aligned error: 18.58 Å

Secondary structure (DSSP, 8-state):
--GGG--TT-EEEEEETTEEEEEEEEEE-TTSSEEEEETTT--EEEE--GGGEEEESS-------------------TTSSSSSSSS----S-------------HHHHHHHHHHHH-S-EEHHHHHHHHHHTSS----SS-HHHHHHHHHHHHHHHHGGG-SEEEEETTEEEE---